Protein AF-A0A7K1GS11-F1 (afdb_monomer_lite)

Sequence (260 aa):
MVYFVGRWCTFIGIYRRTPDAIHKSAKELLEHEKTQYFERMAFIIKIPSITANIGGNTLSLTLGGVRAYNQENLYNKKSFEKFKFFIGFQNLVCCNLCVSTDGFLSEIKVSSYEELYARILEVMQNYKAEKHLELMRNFTNYSLSEHQFAQLIGKSRLYNHLPKSQRLELPEMTFNDGQFNTIARDYYQDESFCKDEYGNINLWNVYNLFTQANKSSYIDTFLERNLNAFEFNQGICNAINGDDNYQWFLEGVPPTVSQN

Foldseek 3Di:
DQDQDDDQQPFPFDFDFDPVCNVPDPVRQDPVRTDTDGQKDKGKDWDQVDWDAAPNWIKTKMKMKMFGCVVPDPPDDDAWGWMKIFIAIQGPVLRFGQGAPLGIDLIDTDDDPVSVVVVNVVSVVRDPHVVSVVLLNVLQVDKDALLQVVLLLVLLACLVVDDPVVNVLAQDQPDYPQLSVQLVVCLPVPPRQHADPRRMGGLNSVLVSQSNSLSVPRPSVSNVSNNSSSVLSSVVVVVVVPDPRHVSSRDPDDPPPPDD

Structure (mmCIF, N/CA/C/O backbone):
data_AF-A0A7K1GS11-F1
#
_entry.id   AF-A0A7K1GS11-F1
#
loop_
_atom_site.group_PDB
_atom_site.id
_atom_site.type_symbol
_atom_site.label_atom_id
_atom_site.label_alt_id
_atom_site.label_comp_id
_atom_site.label_asym_id
_atom_site.label_entity_id
_atom_site.label_seq_id
_atom_site.pdbx_PDB_ins_code
_atom_site.Cartn_x
_atom_site.Cartn_y
_atom_site.Cartn_z
_atom_site.occupancy
_atom_site.B_iso_or_equiv
_atom_site.auth_seq_id
_atom_site.auth_comp_id
_atom_site.auth_asym_id
_atom_site.auth_atom_id
_atom_site.pdbx_PDB_model_num
ATOM 1 N N . MET A 1 1 ? 2.811 -17.537 -22.650 1.00 20.67 1 MET A N 1
ATOM 2 C CA . MET A 1 1 ? 1.837 -16.529 -23.120 1.00 20.67 1 MET A CA 1
ATOM 3 C C . MET A 1 1 ? 1.663 -15.526 -21.988 1.00 20.67 1 MET A C 1
ATOM 5 O O . MET A 1 1 ? 1.021 -15.845 -20.997 1.00 20.67 1 MET A O 1
ATOM 9 N N . VAL A 1 2 ? 2.379 -14.399 -22.050 1.00 22.14 2 VAL A N 1
ATOM 10 C CA . VAL A 1 2 ? 2.319 -13.344 -21.026 1.00 22.14 2 VAL A CA 1
ATOM 11 C C . VAL A 1 2 ? 1.026 -12.578 -21.268 1.00 22.14 2 VAL A C 1
ATOM 13 O O . VAL A 1 2 ? 0.934 -11.780 -22.197 1.00 22.14 2 VAL A O 1
ATOM 16 N N . TYR A 1 3 ? -0.006 -12.898 -20.497 1.00 21.14 3 TYR A N 1
ATOM 17 C CA . TYR A 1 3 ? -1.260 -12.167 -20.549 1.00 21.14 3 TYR A CA 1
ATOM 18 C C . TYR A 1 3 ? -1.073 -10.837 -19.809 1.00 21.14 3 TYR A C 1
ATOM 20 O O . TYR A 1 3 ? -1.027 -10.807 -18.582 1.00 21.14 3 TYR A O 1
ATOM 28 N N . PHE A 1 4 ? -0.969 -9.735 -20.558 1.00 26.27 4 PHE A N 1
ATOM 29 C CA . PHE A 1 4 ? -1.192 -8.385 -20.037 1.00 26.27 4 PHE A CA 1
ATOM 30 C C . PHE A 1 4 ? -2.678 -8.260 -19.669 1.00 26.27 4 PHE A C 1
ATOM 32 O O . PHE A 1 4 ? -3.499 -7.827 -20.476 1.00 26.27 4 PHE A O 1
ATOM 39 N N . VAL A 1 5 ? -3.057 -8.713 -18.472 1.00 27.14 5 VAL A N 1
ATOM 40 C CA . VAL A 1 5 ? -4.431 -8.577 -17.976 1.00 27.14 5 VAL A CA 1
ATOM 41 C C . VAL A 1 5 ? -4.536 -7.311 -17.139 1.00 27.14 5 VAL A C 1
ATOM 43 O O . VAL A 1 5 ? -4.015 -7.245 -16.033 1.00 27.14 5 VAL A O 1
ATOM 46 N N . GLY A 1 6 ? -5.293 -6.343 -17.651 1.00 28.52 6 GLY A N 1
ATOM 47 C CA . GLY A 1 6 ? -6.129 -5.497 -16.803 1.00 28.52 6 GLY A CA 1
ATOM 48 C C . GLY A 1 6 ? -5.483 -4.243 -16.212 1.00 28.52 6 GLY A C 1
ATOM 49 O O . GLY A 1 6 ? -5.064 -4.216 -15.064 1.00 28.52 6 GLY A O 1
ATOM 50 N N . ARG A 1 7 ? -5.593 -3.151 -16.976 1.00 33.81 7 ARG A N 1
ATOM 51 C CA . ARG A 1 7 ? -6.056 -1.842 -16.479 1.00 33.81 7 ARG A CA 1
ATOM 52 C C . ARG A 1 7 ? -5.257 -1.166 -15.345 1.00 33.81 7 ARG A C 1
ATOM 54 O O . ARG A 1 7 ? -5.870 -0.548 -14.494 1.00 33.81 7 ARG A O 1
ATOM 61 N N . TRP A 1 8 ? -3.924 -1.161 -15.410 1.00 32.72 8 TRP A N 1
ATOM 62 C CA . TRP A 1 8 ? -3.076 -0.139 -14.755 1.00 32.72 8 TRP A CA 1
ATOM 63 C C . TRP A 1 8 ? -1.834 0.182 -15.595 1.00 32.72 8 TRP A C 1
ATOM 65 O O . TRP A 1 8 ? -0.706 0.178 -15.116 1.00 32.72 8 TRP A O 1
ATOM 75 N N . CYS A 1 9 ? -2.026 0.459 -16.882 1.00 35.41 9 CYS A N 1
ATOM 76 C CA . CYS A 1 9 ? -1.025 1.198 -17.638 1.00 35.41 9 CYS A CA 1
ATOM 77 C C . CYS A 1 9 ? -1.511 2.636 -17.755 1.00 35.41 9 CYS A C 1
ATOM 79 O O . CYS A 1 9 ? -2.322 2.954 -18.624 1.00 35.41 9 CYS A O 1
ATOM 81 N N . THR A 1 10 ? -1.017 3.522 -16.892 1.00 32.19 10 THR A N 1
ATOM 82 C CA . THR A 1 10 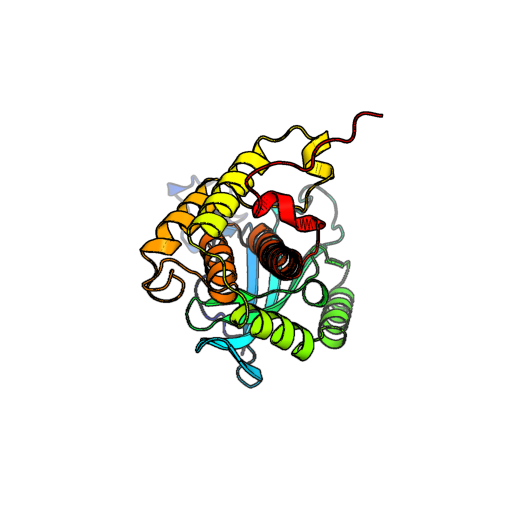? -1.053 4.957 -17.184 1.00 32.19 10 THR A CA 1
ATOM 83 C C . THR A 1 10 ? -0.065 5.194 -18.321 1.00 32.19 10 THR A C 1
ATOM 85 O O . THR A 1 10 ? 1.092 5.550 -18.110 1.00 32.19 10 THR A O 1
ATOM 88 N N . PHE A 1 11 ? -0.495 4.903 -19.546 1.00 37.53 11 PHE A N 1
ATOM 89 C CA . PHE A 1 11 ? 0.262 5.211 -20.744 1.00 37.53 11 PHE A CA 1
ATOM 90 C C . PHE A 1 11 ? 0.139 6.715 -20.994 1.00 37.53 11 PHE A C 1
ATOM 92 O O . PHE A 1 11 ? -0.760 7.165 -21.700 1.00 37.53 11 PHE A O 1
ATOM 99 N N . ILE A 1 12 ? 1.047 7.510 -20.427 1.00 33.69 12 ILE A N 1
ATOM 100 C CA . ILE A 1 12 ? 1.327 8.831 -20.996 1.00 33.69 12 ILE A CA 1
ATOM 101 C C . ILE A 1 12 ? 2.114 8.558 -22.278 1.00 33.69 12 ILE A C 1
ATOM 103 O O . ILE A 1 12 ? 3.339 8.476 -22.273 1.00 33.69 12 ILE A O 1
ATOM 107 N N . GLY A 1 13 ? 1.386 8.289 -23.362 1.00 39.19 13 GLY A N 1
ATOM 108 C CA . GLY A 1 13 ? 1.959 8.162 -24.691 1.00 39.19 13 GLY A CA 1
ATOM 109 C C . GLY A 1 13 ? 2.281 9.551 -25.216 1.00 39.19 13 GLY A C 1
ATOM 110 O O . GLY A 1 13 ? 1.384 10.261 -25.664 1.00 39.19 13 GLY A O 1
ATOM 111 N N . ILE A 1 14 ? 3.550 9.950 -25.169 1.00 44.72 14 ILE A N 1
ATOM 112 C CA . ILE A 1 14 ? 4.000 11.110 -25.941 1.00 44.72 14 ILE A CA 1
ATOM 113 C C . ILE A 1 14 ? 4.233 10.609 -27.365 1.00 44.72 14 ILE A C 1
ATOM 115 O O . ILE A 1 14 ? 5.114 9.778 -27.594 1.00 44.72 14 ILE A O 1
ATOM 119 N N . TYR A 1 15 ? 3.439 11.098 -28.319 1.00 52.50 15 TYR A N 1
ATOM 120 C CA . TYR A 1 15 ? 3.680 10.843 -29.736 1.00 52.50 15 TYR A CA 1
ATOM 121 C C . TYR A 1 15 ? 4.986 11.531 -30.142 1.00 52.50 15 TYR A C 1
ATOM 123 O O . TYR A 1 15 ? 5.072 12.760 -30.202 1.00 52.50 15 TYR A O 1
ATOM 131 N N . ARG A 1 16 ? 6.023 10.736 -30.391 1.00 57.97 16 ARG A N 1
ATOM 132 C CA . ARG A 1 16 ? 7.253 11.177 -31.046 1.00 57.97 16 ARG A CA 1
ATOM 133 C C . ARG A 1 16 ? 7.171 10.891 -32.545 1.00 57.97 16 ARG A C 1
ATOM 135 O O . ARG A 1 16 ? 6.182 10.366 -33.052 1.00 57.97 16 ARG A O 1
ATOM 142 N N . ARG A 1 17 ? 8.208 11.322 -33.258 1.00 68.56 17 ARG A N 1
ATOM 143 C CA . ARG A 1 17 ? 8.369 11.158 -34.704 1.00 68.56 17 ARG A CA 1
ATOM 144 C C . ARG A 1 17 ? 9.393 10.059 -34.967 1.00 68.56 17 ARG A C 1
ATOM 146 O O . ARG A 1 17 ? 10.329 9.909 -34.176 1.00 68.56 17 ARG A O 1
ATOM 153 N N . THR A 1 18 ? 9.245 9.304 -36.047 1.00 70.69 18 THR A N 1
ATOM 154 C CA . THR A 1 18 ? 10.348 8.502 -36.596 1.00 70.69 18 THR A CA 1
ATOM 155 C C . THR A 1 18 ? 11.491 9.422 -37.056 1.00 70.69 18 THR A C 1
ATOM 157 O O . THR A 1 18 ? 11.243 10.599 -37.343 1.00 70.69 18 THR A O 1
ATOM 160 N N . PRO A 1 19 ? 12.746 8.931 -37.127 1.00 70.81 19 PRO A N 1
ATOM 161 C CA . PRO A 1 19 ? 13.877 9.731 -37.610 1.00 70.81 19 PRO A CA 1
ATOM 162 C C . PRO A 1 19 ? 13.609 10.370 -38.980 1.00 70.81 19 PRO A C 1
ATOM 164 O O . PRO A 1 19 ? 13.920 11.540 -39.185 1.00 70.81 19 PRO A O 1
ATOM 167 N N . ASP A 1 20 ? 12.933 9.636 -39.865 1.00 73.31 20 ASP A N 1
ATOM 168 C CA . ASP A 1 20 ? 12.607 10.063 -41.231 1.00 73.31 20 ASP A CA 1
ATOM 169 C C . ASP A 1 20 ? 11.560 11.192 -41.292 1.00 73.31 20 ASP A C 1
ATOM 171 O O . ASP A 1 20 ? 11.465 11.911 -42.285 1.00 73.31 20 ASP A O 1
ATOM 175 N N . ALA A 1 21 ? 10.790 11.393 -40.218 1.00 77.06 21 ALA A N 1
ATOM 176 C CA . ALA A 1 21 ? 9.708 12.372 -40.143 1.00 77.06 21 ALA A CA 1
ATOM 177 C C . ALA A 1 21 ? 10.035 13.577 -39.244 1.00 77.06 21 ALA A C 1
ATOM 179 O O . ALA A 1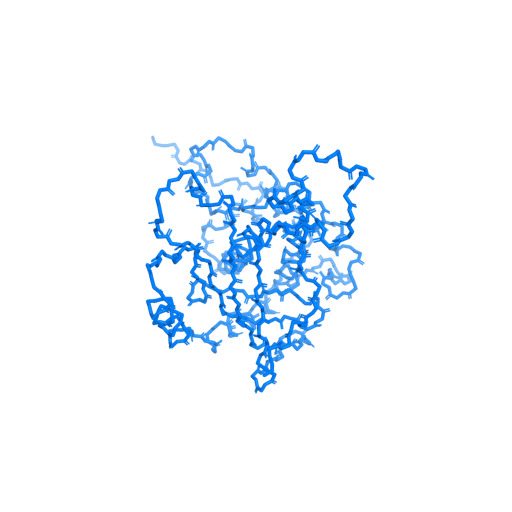 21 ? 9.145 14.369 -38.927 1.00 77.06 21 ALA A O 1
ATOM 180 N N . ILE A 1 22 ? 11.295 13.754 -38.825 1.00 74.19 22 ILE A N 1
ATOM 181 C CA . ILE A 1 22 ? 11.692 14.783 -37.845 1.00 74.19 22 ILE A CA 1
ATOM 182 C C . ILE A 1 22 ? 11.369 16.219 -38.296 1.00 74.19 22 ILE A C 1
ATOM 184 O O . ILE A 1 22 ? 11.121 17.088 -37.461 1.00 74.19 22 ILE A O 1
ATOM 188 N N . HIS A 1 23 ? 11.324 16.446 -39.611 1.00 78.56 23 HIS A N 1
ATOM 189 C CA . HIS A 1 23 ? 11.034 17.739 -40.232 1.00 78.56 23 HIS A CA 1
ATOM 190 C C . HIS A 1 23 ? 9.532 18.019 -40.419 1.00 78.56 23 HIS A C 1
ATOM 192 O O . HIS A 1 23 ? 9.171 19.134 -40.785 1.00 78.56 23 HIS A O 1
ATOM 198 N N . LYS A 1 24 ? 8.651 17.038 -40.174 1.00 78.94 24 LYS A N 1
ATOM 199 C CA . LYS A 1 24 ? 7.197 17.179 -40.352 1.00 78.94 24 LYS A CA 1
ATOM 200 C C . LYS A 1 24 ? 6.535 17.778 -39.114 1.00 78.94 24 LYS A C 1
ATOM 202 O O . LYS A 1 24 ? 6.849 17.410 -37.973 1.00 78.94 24 LYS A O 1
ATOM 207 N N . SER A 1 25 ? 5.567 18.674 -39.306 1.00 77.75 25 SER A N 1
ATOM 208 C CA . SER A 1 25 ? 4.786 19.200 -38.183 1.00 77.75 25 SER A CA 1
ATOM 209 C C . SER A 1 25 ? 3.910 18.095 -37.567 1.00 77.75 25 SER A C 1
ATOM 211 O O . SER A 1 25 ? 3.612 17.087 -38.199 1.00 77.75 25 SER A O 1
ATOM 213 N N . ALA A 1 26 ? 3.490 18.245 -36.302 1.00 71.12 26 ALA A N 1
ATOM 214 C CA . ALA A 1 26 ? 2.739 17.187 -35.601 1.00 71.12 26 ALA A CA 1
ATOM 215 C C . ALA A 1 26 ? 1.402 16.818 -36.279 1.00 71.12 26 ALA A C 1
ATOM 217 O O . ALA A 1 26 ? 0.910 15.709 -36.096 1.00 71.12 26 ALA A O 1
ATOM 218 N N . LYS A 1 27 ? 0.830 17.741 -37.064 1.00 77.94 27 LYS A N 1
ATOM 219 C CA . LYS A 1 27 ? -0.414 17.541 -37.822 1.00 77.94 27 LYS A CA 1
ATOM 220 C C . LYS A 1 27 ? -0.207 16.776 -39.135 1.00 77.94 27 LYS A C 1
ATOM 222 O O . LYS A 1 27 ? -1.177 16.275 -39.686 1.00 77.94 27 LYS A O 1
ATOM 227 N N . GLU A 1 28 ? 1.029 16.691 -39.622 1.00 77.94 28 GLU A N 1
ATOM 228 C CA . GLU A 1 28 ? 1.396 16.093 -40.916 1.00 77.94 28 GLU A CA 1
ATOM 229 C C . GLU A 1 28 ? 2.011 14.693 -40.771 1.00 77.94 28 GLU A C 1
ATOM 231 O O . GLU A 1 28 ? 2.425 14.093 -41.761 1.00 77.94 28 GLU A O 1
ATOM 236 N N . LEU A 1 29 ? 2.096 14.177 -39.541 1.00 78.62 29 LEU A N 1
ATOM 237 C CA . LEU A 1 29 ? 2.617 12.843 -39.263 1.00 78.62 29 LEU A CA 1
ATOM 238 C C . LEU A 1 29 ? 1.597 11.780 -39.663 1.00 78.62 29 LEU A C 1
ATOM 240 O O . LEU A 1 29 ? 0.486 11.733 -39.124 1.00 78.62 29 LEU A O 1
ATOM 244 N N . LEU A 1 30 ? 2.011 10.888 -40.558 1.00 81.19 30 LEU A N 1
ATOM 245 C CA . LEU A 1 30 ? 1.270 9.670 -40.859 1.00 81.19 30 LEU A CA 1
ATOM 246 C C . LEU A 1 30 ? 1.326 8.719 -39.656 1.00 81.19 30 LEU A C 1
ATOM 248 O O . LEU A 1 30 ? 2.222 8.799 -38.819 1.00 81.19 30 LEU A O 1
ATOM 252 N N . GLU A 1 31 ? 0.374 7.792 -39.561 1.00 74.94 31 GLU A N 1
ATOM 253 C CA . GLU A 1 31 ? 0.269 6.905 -38.392 1.00 74.94 31 GLU A CA 1
ATOM 254 C C . GLU A 1 31 ? 1.537 6.064 -38.165 1.00 74.94 31 GLU A C 1
ATOM 256 O O . GLU A 1 31 ? 1.975 5.904 -37.033 1.00 74.94 31 GLU A O 1
ATOM 261 N N . HIS A 1 32 ? 2.192 5.611 -39.239 1.00 78.56 32 HIS A N 1
ATOM 262 C CA . HIS A 1 32 ? 3.459 4.871 -39.163 1.00 78.56 32 HIS A CA 1
ATOM 263 C C . HIS A 1 32 ? 4.672 5.748 -38.795 1.00 78.56 32 HIS A C 1
ATOM 265 O O . HIS A 1 32 ? 5.737 5.227 -38.478 1.00 78.56 32 HIS A O 1
ATOM 271 N N . GLU A 1 33 ? 4.526 7.074 -38.852 1.00 74.75 33 GLU A N 1
ATOM 272 C CA . GLU A 1 33 ? 5.561 8.047 -38.481 1.00 74.75 33 GLU A CA 1
ATOM 273 C C . GLU A 1 33 ? 5.448 8.467 -37.013 1.00 74.75 33 GLU A C 1
ATOM 275 O O . GLU A 1 33 ? 6.337 9.140 -36.483 1.00 74.75 33 GLU A O 1
ATOM 280 N N . LYS A 1 34 ? 4.364 8.060 -36.343 1.00 72.94 34 LYS A N 1
ATOM 281 C CA . LYS A 1 34 ? 4.170 8.249 -34.912 1.00 72.94 34 LYS A CA 1
ATOM 282 C C . LYS A 1 34 ? 4.897 7.141 -34.163 1.00 72.94 34 LYS A C 1
ATOM 284 O O . LYS A 1 34 ? 4.582 5.963 -34.292 1.00 72.94 34 LYS A O 1
ATOM 289 N N . THR A 1 35 ? 5.852 7.523 -33.329 1.00 63.50 35 THR A N 1
ATOM 290 C CA . THR A 1 35 ? 6.460 6.620 -32.351 1.00 63.50 35 THR A CA 1
ATOM 291 C C . THR A 1 35 ? 5.795 6.833 -31.000 1.00 63.50 35 THR A C 1
ATOM 293 O O . THR A 1 35 ? 5.586 7.966 -30.565 1.00 63.50 35 THR A O 1
ATOM 296 N N . GLN A 1 36 ? 5.431 5.745 -30.325 1.00 64.56 36 GLN A N 1
ATOM 297 C CA . GLN A 1 36 ? 4.870 5.821 -28.982 1.00 64.56 36 GLN A CA 1
ATOM 298 C C . GLN A 1 36 ? 6.005 5.750 -27.965 1.00 64.56 36 GLN A C 1
ATOM 300 O O . GLN A 1 36 ? 6.737 4.765 -27.900 1.00 64.56 36 GLN A O 1
ATOM 305 N N . TYR A 1 37 ? 6.165 6.814 -27.183 1.00 65.38 37 TYR A N 1
ATOM 306 C CA . TYR A 1 37 ? 7.100 6.834 -26.069 1.00 65.38 37 TYR A CA 1
ATOM 307 C C . TYR A 1 37 ? 6.349 6.561 -24.767 1.00 65.38 37 TYR A C 1
ATOM 309 O O . TYR A 1 37 ? 5.409 7.284 -24.433 1.00 65.38 37 TYR A O 1
ATOM 317 N N . PHE A 1 38 ? 6.770 5.527 -24.041 1.00 68.06 38 PHE A N 1
ATOM 318 C CA . PHE A 1 38 ? 6.207 5.170 -22.743 1.00 68.06 38 PHE A CA 1
ATOM 319 C C . PHE A 1 38 ? 7.136 5.625 -21.630 1.00 68.06 38 PHE A C 1
ATOM 321 O O . PHE A 1 38 ? 8.158 4.996 -21.396 1.00 68.06 38 PHE A O 1
ATOM 328 N N . GLU A 1 39 ? 6.774 6.684 -20.908 1.00 75.19 39 GLU A N 1
ATOM 329 C CA . GLU A 1 39 ? 7.571 7.161 -19.768 1.00 75.19 39 GLU A CA 1
ATOM 330 C C . GLU A 1 39 ? 7.699 6.132 -18.642 1.00 75.19 39 GLU A C 1
ATOM 332 O O . GLU A 1 39 ? 8.702 6.107 -17.930 1.00 75.19 39 GLU A O 1
ATOM 337 N N . ARG A 1 40 ? 6.664 5.310 -18.457 1.00 81.44 40 ARG A N 1
ATOM 338 C CA . ARG A 1 40 ? 6.562 4.306 -17.400 1.00 81.44 40 ARG A CA 1
ATOM 339 C C . ARG A 1 40 ? 5.974 3.037 -17.988 1.00 81.44 40 ARG A C 1
ATOM 341 O O . ARG A 1 40 ? 4.963 3.086 -18.685 1.00 81.44 40 ARG A O 1
ATOM 348 N N . MET A 1 41 ? 6.598 1.909 -17.688 1.00 85.00 41 MET A N 1
ATOM 349 C CA . MET A 1 41 ? 6.147 0.585 -18.088 1.00 85.00 41 MET A CA 1
ATOM 350 C C . MET A 1 41 ? 6.061 -0.301 -16.858 1.00 85.00 41 MET A C 1
ATOM 352 O O . MET A 1 41 ? 6.934 -0.261 -15.994 1.00 85.00 41 MET A O 1
ATOM 356 N N . ALA A 1 42 ? 5.015 -1.115 -16.797 1.00 87.69 42 ALA A N 1
ATOM 357 C CA . ALA A 1 42 ? 4.857 -2.117 -15.764 1.00 87.69 42 ALA A CA 1
ATOM 358 C C . ALA A 1 42 ? 4.396 -3.433 -16.381 1.00 87.69 42 ALA A C 1
ATOM 360 O O . ALA A 1 42 ? 3.648 -3.438 -17.361 1.00 87.69 42 ALA A O 1
ATOM 361 N N . PHE A 1 43 ? 4.831 -4.540 -15.793 1.00 89.12 43 PHE A N 1
ATOM 362 C CA . PHE A 1 43 ? 4.276 -5.860 -16.057 1.00 89.12 43 PHE A CA 1
ATOM 363 C C . PHE A 1 43 ? 3.763 -6.448 -14.748 1.00 89.12 43 PHE A C 1
ATOM 365 O O . PHE A 1 43 ? 4.347 -6.223 -13.690 1.00 89.12 43 PHE A O 1
ATOM 372 N N . ILE A 1 44 ? 2.663 -7.190 -14.826 1.00 90.62 44 ILE A N 1
ATOM 373 C CA . ILE A 1 44 ? 2.025 -7.838 -13.682 1.00 90.62 44 ILE A CA 1
ATOM 374 C C . ILE A 1 44 ? 1.624 -9.243 -14.123 1.00 90.62 44 ILE A C 1
ATOM 376 O O . ILE A 1 44 ? 0.979 -9.419 -15.156 1.00 90.62 44 ILE A O 1
ATOM 380 N N . ILE A 1 45 ? 2.030 -10.241 -13.350 1.00 92.56 45 ILE A N 1
ATOM 381 C CA . ILE A 1 45 ? 1.792 -11.660 -13.585 1.00 92.56 45 ILE A CA 1
ATOM 382 C C . ILE A 1 45 ? 1.095 -12.215 -12.350 1.00 92.56 45 ILE A C 1
ATOM 384 O O . ILE A 1 45 ? 1.675 -12.302 -11.268 1.00 92.56 45 ILE A O 1
ATOM 388 N N . LYS A 1 46 ? -0.162 -12.607 -12.533 1.00 93.81 46 LYS A N 1
ATOM 389 C CA . LYS A 1 46 ? -0.954 -13.290 -11.515 1.00 93.81 46 LYS A CA 1
ATOM 390 C C . LYS A 1 46 ? -0.729 -14.797 -11.601 1.00 93.81 46 LYS A C 1
ATOM 392 O O . LYS A 1 46 ? -0.769 -15.364 -12.692 1.00 93.81 46 LYS A O 1
ATOM 397 N N . ILE A 1 47 ? -0.546 -15.437 -10.454 1.00 93.38 47 ILE A N 1
ATOM 398 C CA . ILE A 1 47 ? -0.369 -16.880 -10.294 1.00 93.38 47 ILE A CA 1
ATOM 399 C C . ILE A 1 47 ? -1.681 -17.444 -9.723 1.00 93.38 47 ILE A C 1
ATOM 401 O O . ILE A 1 47 ? -1.891 -17.435 -8.509 1.00 93.38 47 ILE A O 1
ATOM 405 N N . PRO A 1 48 ? -2.600 -17.925 -10.582 1.00 84.75 48 PRO A N 1
ATOM 406 C CA . PRO A 1 48 ? -3.950 -18.304 -10.162 1.00 84.75 48 PRO A CA 1
ATOM 407 C C . PRO A 1 48 ? -3.991 -19.570 -9.299 1.00 84.75 48 PRO A C 1
ATOM 409 O O . PRO A 1 48 ? -4.999 -19.825 -8.656 1.00 84.75 48 PRO A O 1
ATOM 412 N N . SER A 1 49 ? -2.921 -20.367 -9.283 1.00 92.50 49 SER A N 1
ATOM 413 C CA . SER A 1 49 ? -2.829 -21.586 -8.475 1.00 92.50 49 SER A CA 1
ATOM 414 C C . SER A 1 49 ? -2.559 -21.321 -6.994 1.00 92.50 49 SER A C 1
ATOM 416 O O . SER A 1 49 ? -2.700 -22.233 -6.187 1.00 92.50 49 SER A O 1
ATOM 418 N N . ILE A 1 50 ? -2.141 -20.104 -6.631 1.00 93.69 50 ILE A N 1
ATOM 419 C CA . ILE A 1 50 ? -1.838 -19.727 -5.250 1.00 93.69 50 ILE A CA 1
ATOM 420 C C . ILE A 1 50 ? -2.816 -18.630 -4.849 1.00 93.69 50 ILE A C 1
ATOM 422 O O . ILE A 1 50 ? -2.688 -17.471 -5.256 1.00 93.69 50 ILE A O 1
ATOM 426 N N . THR A 1 51 ? -3.812 -19.019 -4.060 1.00 96.19 51 THR A N 1
ATOM 427 C CA . THR A 1 51 ? -4.892 -18.142 -3.609 1.00 96.19 51 THR A CA 1
ATOM 428 C C . THR A 1 51 ? -5.136 -18.282 -2.118 1.00 96.19 51 THR A C 1
ATOM 430 O O . THR A 1 51 ? -4.942 -19.355 -1.553 1.00 96.19 51 THR A O 1
ATOM 433 N N . ALA A 1 52 ? -5.632 -17.219 -1.497 1.00 96.19 52 ALA A N 1
ATOM 434 C CA . ALA A 1 52 ? -6.067 -17.213 -0.106 1.00 96.19 52 ALA A CA 1
ATOM 435 C C . ALA A 1 52 ? -7.388 -16.450 0.024 1.00 96.19 52 ALA A C 1
ATOM 437 O O . ALA A 1 52 ? -7.682 -15.595 -0.806 1.00 96.19 52 ALA A O 1
ATOM 438 N N . ASN A 1 53 ? -8.178 -16.736 1.058 1.00 96.19 53 ASN A N 1
ATOM 439 C CA . ASN A 1 53 ? -9.352 -15.934 1.398 1.00 96.19 53 ASN A CA 1
ATOM 440 C C . ASN A 1 53 ? -9.099 -15.188 2.715 1.00 96.19 53 ASN A C 1
ATOM 442 O O . ASN A 1 53 ? -8.663 -15.806 3.688 1.00 96.19 53 ASN A O 1
ATOM 446 N N . ILE A 1 54 ? -9.330 -13.873 2.725 1.00 95.25 54 ILE A N 1
ATOM 447 C CA . ILE A 1 54 ? -9.181 -13.008 3.902 1.00 95.25 54 ILE A CA 1
ATOM 448 C C . ILE A 1 54 ? -10.374 -12.059 3.962 1.00 95.25 54 ILE A C 1
ATOM 450 O O . ILE A 1 54 ? -10.611 -11.308 3.017 1.00 95.25 54 ILE A O 1
ATOM 454 N N . GLY A 1 55 ? -11.135 -12.097 5.059 1.00 89.25 55 GLY A N 1
ATOM 455 C CA . GLY A 1 55 ? -12.302 -11.227 5.239 1.00 89.25 55 GLY A CA 1
ATOM 456 C C . GLY A 1 55 ? -13.336 -11.358 4.114 1.00 89.25 55 GLY A C 1
ATOM 457 O O . GLY A 1 55 ? -13.898 -10.356 3.693 1.00 89.25 55 GLY A O 1
ATOM 458 N N . GLY A 1 56 ? -13.517 -12.563 3.556 1.00 91.12 56 GLY A N 1
ATOM 459 C CA . GLY A 1 56 ? -14.398 -12.815 2.408 1.00 91.12 56 GLY A CA 1
ATOM 460 C C . GLY A 1 56 ? -13.763 -12.537 1.040 1.00 91.12 56 GLY A C 1
ATOM 461 O O . GLY A 1 56 ? -14.274 -13.004 0.021 1.00 91.12 56 GLY A O 1
ATOM 462 N N . ASN A 1 57 ? -12.606 -11.875 0.993 1.00 93.88 57 ASN A N 1
ATOM 463 C CA . ASN A 1 57 ? -11.947 -11.494 -0.250 1.00 93.88 57 ASN A CA 1
ATOM 464 C C . ASN A 1 57 ? -10.990 -12.575 -0.729 1.00 93.88 57 ASN A C 1
ATOM 466 O O . ASN A 1 57 ? -10.109 -13.018 0.009 1.00 93.88 57 ASN A O 1
ATOM 470 N N . THR A 1 58 ? -11.109 -12.949 -2.001 1.00 95.50 58 THR A N 1
ATOM 471 C CA . THR A 1 58 ? -10.144 -13.853 -2.630 1.00 95.50 58 THR A CA 1
ATOM 472 C C . THR A 1 58 ? -8.912 -13.067 -3.058 1.00 95.50 58 THR A C 1
ATOM 474 O O . THR A 1 58 ? -9.009 -12.095 -3.806 1.00 95.50 58 THR A O 1
ATOM 477 N N . LEU A 1 59 ? -7.751 -13.510 -2.596 1.00 96.00 59 LEU A N 1
ATOM 478 C CA . LEU A 1 59 ? -6.440 -12.994 -2.946 1.00 96.00 59 LEU A CA 1
ATOM 479 C C . LEU A 1 59 ? -5.723 -13.983 -3.865 1.00 96.00 59 LEU A C 1
ATOM 481 O O . LEU A 1 59 ? -5.867 -15.192 -3.695 1.00 96.00 59 LEU A O 1
ATOM 485 N N . SER A 1 60 ? -4.912 -13.489 -4.799 1.00 96.50 60 SER A N 1
ATOM 486 C CA . SER A 1 60 ? -4.071 -14.329 -5.664 1.00 96.50 60 SER A CA 1
ATOM 487 C C . SER A 1 60 ? -2.639 -13.817 -5.696 1.00 96.50 60 SER A C 1
ATOM 489 O O . SER A 1 60 ? -2.413 -12.614 -5.862 1.00 96.50 60 SER A O 1
ATOM 491 N N . LEU A 1 61 ? -1.672 -14.726 -5.541 1.00 96.50 61 LEU A N 1
ATOM 492 C CA . LEU A 1 61 ? -0.257 -14.377 -5.591 1.00 96.50 61 LEU A CA 1
ATOM 493 C C . LEU A 1 61 ? 0.048 -13.699 -6.929 1.00 96.50 61 LEU A C 1
ATOM 495 O O . LEU A 1 61 ? -0.324 -14.187 -7.994 1.00 96.50 61 LEU A O 1
ATOM 499 N N . THR A 1 62 ? 0.693 -12.548 -6.873 1.00 95.56 62 THR A N 1
ATOM 500 C CA . THR A 1 62 ? 0.945 -11.692 -8.023 1.00 95.56 62 THR A CA 1
ATOM 501 C C . THR A 1 62 ? 2.338 -11.108 -7.905 1.00 95.56 62 THR A C 1
ATOM 503 O O . THR A 1 62 ? 2.721 -10.604 -6.852 1.00 95.56 62 THR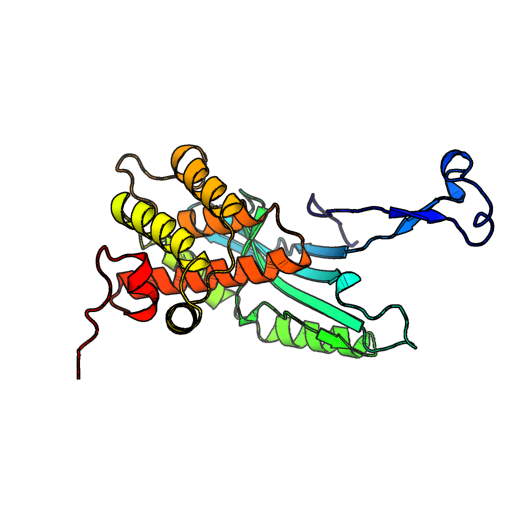 A O 1
ATOM 506 N N . LEU A 1 63 ? 3.091 -11.165 -8.995 1.00 95.12 63 LEU A N 1
ATOM 507 C CA . LEU A 1 63 ? 4.404 -10.544 -9.106 1.00 95.12 63 LEU A CA 1
ATOM 508 C C . LEU A 1 63 ? 4.426 -9.569 -10.269 1.00 95.12 63 LEU A C 1
ATOM 510 O O . LEU A 1 63 ? 3.634 -9.678 -11.203 1.00 95.12 63 LEU A O 1
ATOM 514 N N . GLY A 1 64 ? 5.338 -8.618 -10.237 1.00 93.31 64 GLY A N 1
ATOM 515 C CA . GLY A 1 64 ? 5.446 -7.637 -11.294 1.00 93.31 64 GLY A CA 1
ATOM 516 C C . GLY A 1 64 ? 6.678 -6.776 -11.157 1.00 93.31 64 GLY A C 1
ATOM 517 O O . GLY A 1 64 ? 7.431 -6.860 -10.190 1.00 93.31 64 GLY A O 1
ATOM 518 N N . GLY A 1 65 ? 6.880 -5.925 -12.147 1.00 92.25 65 GLY A N 1
ATOM 519 C CA . GLY A 1 65 ? 7.982 -4.985 -12.140 1.00 92.25 65 GLY A CA 1
ATOM 520 C C . GLY A 1 65 ? 7.623 -3.708 -12.861 1.00 92.25 65 GLY A C 1
ATOM 521 O O . GLY A 1 65 ? 6.733 -3.685 -13.713 1.00 92.25 65 GLY A O 1
ATOM 522 N N . VAL A 1 66 ? 8.318 -2.640 -12.490 1.00 90.94 66 VAL A N 1
ATOM 523 C CA . VAL A 1 66 ? 8.123 -1.296 -13.024 1.00 90.94 66 VAL A CA 1
ATOM 524 C C . VAL A 1 66 ? 9.458 -0.769 -13.517 1.00 90.94 66 VAL A C 1
ATOM 526 O O . VAL A 1 66 ? 10.474 -0.880 -12.834 1.00 90.94 66 VAL A O 1
ATOM 529 N N . ARG A 1 67 ? 9.441 -0.155 -14.695 1.00 87.56 67 ARG A N 1
ATOM 530 C CA . ARG A 1 67 ? 10.540 0.643 -15.227 1.00 87.56 67 ARG A CA 1
ATOM 531 C C . ARG A 1 67 ? 10.018 2.032 -15.553 1.00 87.56 67 ARG A C 1
ATOM 533 O O . ARG A 1 67 ? 8.969 2.166 -16.182 1.00 87.56 67 ARG A O 1
ATOM 540 N N . ALA A 1 68 ? 10.742 3.060 -15.135 1.00 83.56 68 ALA A N 1
ATOM 541 C CA . ALA A 1 68 ? 10.307 4.441 -15.271 1.00 83.56 68 ALA A CA 1
ATOM 542 C C . ALA A 1 68 ? 11.470 5.320 -15.756 1.00 83.56 68 ALA A C 1
ATOM 544 O O . ALA A 1 68 ? 12.503 5.416 -15.099 1.00 83.56 68 ALA A O 1
ATOM 545 N N . TYR A 1 69 ? 11.321 5.960 -16.919 1.00 76.88 69 TYR A N 1
ATOM 546 C CA . TYR A 1 69 ? 12.391 6.749 -17.544 1.00 76.88 69 TYR A CA 1
ATOM 547 C C . TYR A 1 69 ? 12.723 8.038 -16.793 1.00 76.88 69 TYR A C 1
ATOM 549 O O . TYR A 1 69 ? 13.839 8.531 -16.908 1.00 76.88 69 TYR A O 1
ATOM 557 N N . ASN A 1 70 ? 11.799 8.576 -15.993 1.00 77.25 70 ASN A N 1
ATOM 558 C CA . ASN A 1 70 ? 12.075 9.706 -15.096 1.00 77.25 70 ASN A CA 1
ATOM 559 C C . ASN A 1 70 ? 13.153 9.387 -14.042 1.00 77.25 70 ASN A C 1
ATOM 561 O O . ASN A 1 70 ? 13.677 10.309 -13.424 1.00 77.25 70 ASN A O 1
ATOM 565 N N . GLN A 1 71 ? 13.473 8.108 -13.823 1.00 73.69 71 GLN A N 1
ATOM 566 C CA . GLN A 1 71 ? 14.522 7.661 -12.904 1.00 73.69 71 GLN A CA 1
ATOM 567 C C . GLN A 1 71 ? 15.869 7.402 -13.603 1.00 73.69 71 GLN A C 1
ATOM 569 O O . GLN A 1 71 ? 16.859 7.101 -12.930 1.00 73.69 71 GLN A O 1
ATOM 574 N N . GLU A 1 72 ? 15.911 7.530 -14.931 1.00 72.19 72 GLU A N 1
ATOM 575 C CA . GLU A 1 72 ? 17.064 7.238 -15.782 1.00 72.19 72 GLU A CA 1
ATOM 576 C C . GLU A 1 72 ? 17.720 8.529 -16.287 1.00 72.19 72 GLU A C 1
ATOM 578 O O . GLU A 1 72 ? 17.048 9.506 -16.621 1.00 72.19 72 GLU A O 1
ATOM 583 N N . ASN A 1 73 ? 19.051 8.536 -16.404 1.00 67.38 73 ASN A N 1
ATOM 584 C CA . ASN A 1 73 ? 19.766 9.649 -17.027 1.00 67.38 73 ASN A CA 1
ATOM 585 C C . ASN A 1 73 ? 19.945 9.386 -18.531 1.00 67.38 73 ASN A C 1
ATOM 587 O O . ASN A 1 73 ? 20.940 8.808 -18.963 1.00 67.38 73 ASN A O 1
ATOM 591 N N . LEU A 1 74 ? 18.965 9.822 -19.326 1.00 65.31 74 LEU A N 1
ATOM 592 C CA . LEU A 1 74 ? 18.890 9.567 -20.772 1.00 65.31 74 LEU A CA 1
ATOM 593 C C . LEU A 1 74 ? 19.967 10.281 -21.610 1.00 65.31 74 LEU A C 1
ATOM 595 O O . LEU A 1 74 ? 20.109 9.983 -22.794 1.00 65.31 74 LEU A O 1
ATOM 599 N N . TYR A 1 75 ? 20.703 11.232 -21.030 1.00 58.88 75 TYR A N 1
ATOM 600 C CA . TYR A 1 75 ? 21.674 12.061 -21.753 1.00 58.88 75 TYR A CA 1
ATOM 601 C C . TYR A 1 75 ? 23.103 11.496 -21.743 1.00 58.88 75 TYR A C 1
ATOM 603 O O . TYR A 1 75 ? 23.974 12.034 -22.424 1.00 58.88 75 TYR A O 1
ATOM 611 N N . ASN A 1 76 ? 23.356 10.416 -20.998 1.00 59.38 76 ASN A N 1
ATOM 612 C CA . ASN A 1 76 ? 24.686 9.826 -20.844 1.00 59.38 76 ASN A CA 1
ATOM 613 C C . ASN A 1 76 ? 24.854 8.503 -21.612 1.00 59.38 76 ASN A C 1
ATOM 615 O O . ASN A 1 76 ? 23.891 7.876 -22.048 1.00 59.38 76 ASN A O 1
ATOM 619 N N . LYS A 1 77 ? 26.115 8.067 -21.770 1.00 66.62 77 LYS A N 1
ATOM 620 C CA . LYS A 1 77 ? 26.468 6.722 -22.268 1.00 66.62 77 LYS A CA 1
ATOM 621 C C . LYS A 1 77 ? 25.697 5.649 -21.486 1.00 66.62 77 LYS A C 1
ATOM 623 O O . LYS A 1 77 ? 25.454 5.845 -20.298 1.00 66.62 77 LYS A O 1
ATOM 628 N N . LYS A 1 78 ? 25.380 4.519 -22.140 1.00 67.75 78 LYS A N 1
ATOM 629 C CA . LYS A 1 78 ? 24.657 3.368 -21.562 1.00 67.75 78 LYS A CA 1
ATOM 630 C C . LYS A 1 78 ? 25.126 3.093 -20.124 1.00 67.75 78 LYS A C 1
ATOM 632 O O . LYS A 1 78 ? 26.244 2.624 -19.920 1.00 67.75 78 LYS A O 1
ATOM 637 N N . SER A 1 79 ? 24.282 3.442 -19.157 1.00 75.12 79 SER A N 1
ATOM 638 C CA . SER A 1 79 ? 24.511 3.253 -17.725 1.00 75.12 79 SER A CA 1
ATOM 639 C C . SER A 1 79 ? 23.763 2.021 -17.220 1.00 75.12 79 SER A C 1
ATOM 641 O O . SER A 1 79 ? 23.084 1.342 -17.989 1.00 75.12 79 SER A O 1
ATOM 643 N N . PHE A 1 80 ? 23.884 1.739 -15.922 1.00 84.88 80 PHE A N 1
ATOM 644 C CA . PHE A 1 80 ? 23.012 0.782 -15.245 1.00 84.88 80 PHE A CA 1
ATOM 645 C C . PHE A 1 80 ? 21.546 1.149 -15.466 1.00 84.88 80 PHE A C 1
ATOM 647 O O . PHE A 1 80 ? 21.191 2.325 -15.370 1.00 84.88 80 PHE A O 1
ATOM 654 N N . GLU A 1 81 ? 20.729 0.140 -15.739 1.00 86.50 81 GLU A N 1
ATOM 655 C CA . GLU A 1 81 ? 19.280 0.269 -15.828 1.00 86.50 81 GLU A CA 1
ATOM 656 C C . GLU A 1 81 ? 18.661 0.080 -14.442 1.00 86.50 81 GLU A C 1
ATOM 658 O O . GLU A 1 81 ? 19.159 -0.710 -13.632 1.00 86.50 81 GLU A O 1
ATOM 663 N N . LYS A 1 82 ? 17.570 0.799 -14.174 1.00 90.56 82 LYS A N 1
ATOM 664 C CA . LYS A 1 82 ? 16.840 0.753 -12.908 1.00 90.56 82 LYS A CA 1
ATOM 665 C C . LYS A 1 82 ? 15.470 0.118 -13.075 1.00 90.56 82 LYS A C 1
ATOM 667 O O . LYS A 1 82 ? 14.665 0.531 -13.911 1.00 90.56 82 LYS A O 1
ATOM 672 N N . PHE A 1 83 ? 15.179 -0.841 -12.209 1.00 91.62 83 PHE A N 1
ATOM 673 C CA . PHE A 1 83 ? 13.882 -1.501 -12.134 1.00 91.62 83 PHE A CA 1
ATOM 674 C C . PHE A 1 83 ? 13.351 -1.481 -10.706 1.00 91.62 83 PHE A C 1
ATOM 676 O O . PHE A 1 83 ? 14.118 -1.459 -9.749 1.00 91.62 83 PHE A O 1
ATOM 683 N N . LYS A 1 84 ? 12.030 -1.546 -10.568 1.00 93.62 84 LYS A N 1
ATOM 684 C CA . LYS A 1 84 ? 11.369 -1.964 -9.331 1.00 93.62 84 LYS A CA 1
ATOM 685 C C . LYS A 1 84 ? 10.775 -3.343 -9.549 1.00 93.62 84 LYS A C 1
ATOM 687 O O . LYS A 1 84 ? 10.294 -3.629 -10.647 1.00 93.62 84 LYS A O 1
ATOM 692 N N . PHE A 1 85 ? 10.768 -4.169 -8.517 1.00 95.06 85 PHE A N 1
ATOM 693 C CA . PHE A 1 85 ? 10.148 -5.490 -8.553 1.00 95.06 85 PHE A CA 1
ATOM 694 C C . PHE A 1 85 ? 9.296 -5.690 -7.311 1.00 95.06 85 PHE A C 1
ATOM 696 O O . PHE A 1 85 ? 9.671 -5.244 -6.228 1.00 95.06 85 PHE A O 1
ATOM 703 N N . PHE A 1 86 ? 8.167 -6.370 -7.464 1.00 95.44 86 PHE A N 1
ATOM 704 C CA . PHE A 1 86 ? 7.350 -6.783 -6.339 1.00 95.44 86 PHE A CA 1
ATOM 705 C C . PHE A 1 86 ? 6.802 -8.199 -6.526 1.00 95.44 86 PHE A C 1
ATOM 707 O O . PHE A 1 86 ? 6.550 -8.653 -7.643 1.00 95.44 86 PHE A O 1
ATOM 714 N N . ILE A 1 87 ? 6.553 -8.858 -5.405 1.00 96.69 87 ILE A N 1
ATOM 715 C CA . ILE A 1 87 ? 5.773 -10.075 -5.249 1.00 96.69 87 ILE A CA 1
ATOM 716 C C . ILE A 1 87 ? 4.885 -9.902 -4.013 1.00 96.69 87 ILE A C 1
ATOM 718 O O . ILE A 1 87 ? 5.306 -9.389 -2.979 1.00 96.69 87 ILE A O 1
ATOM 722 N N . GLY A 1 88 ? 3.620 -10.270 -4.140 1.00 96.44 88 GLY A N 1
ATOM 723 C CA . GLY A 1 88 ? 2.620 -10.059 -3.106 1.00 96.44 88 GLY A CA 1
ATOM 724 C C . GLY A 1 88 ? 1.289 -10.668 -3.507 1.00 96.44 88 GLY A C 1
ATOM 725 O O . GLY A 1 88 ? 1.238 -11.577 -4.331 1.00 96.44 88 GLY A O 1
ATOM 726 N N . PHE A 1 89 ? 0.193 -10.155 -2.966 1.00 96.31 89 PHE A N 1
ATOM 727 C CA . PHE A 1 89 ? -1.143 -10.676 -3.243 1.00 96.31 89 PHE A CA 1
ATOM 728 C C . PHE A 1 89 ? -2.029 -9.609 -3.872 1.00 96.31 89 PHE A C 1
ATOM 730 O O . PHE A 1 89 ? -2.090 -8.483 -3.400 1.00 96.31 89 PHE A O 1
ATOM 737 N N . GLN A 1 90 ? -2.745 -9.958 -4.936 1.00 94.75 90 GLN A N 1
ATOM 738 C CA . GLN A 1 90 ? -3.782 -9.101 -5.496 1.00 94.75 90 GLN A CA 1
ATOM 739 C C . GLN A 1 90 ? -5.129 -9.452 -4.868 1.00 94.75 90 GLN A C 1
ATOM 741 O O . GLN A 1 90 ? -5.569 -10.597 -4.988 1.00 94.75 90 GLN A O 1
ATOM 746 N N . ASN A 1 91 ? -5.808 -8.474 -4.267 1.00 92.31 91 ASN A N 1
ATOM 747 C CA . ASN A 1 91 ? -7.199 -8.627 -3.846 1.00 92.31 91 ASN A CA 1
ATOM 748 C C . ASN A 1 91 ? -8.113 -8.584 -5.070 1.00 92.31 91 ASN A C 1
ATOM 750 O O . ASN A 1 91 ? -8.147 -7.578 -5.768 1.00 92.31 91 ASN A O 1
ATOM 754 N N . LEU A 1 92 ? -8.848 -9.661 -5.350 1.00 88.06 92 LEU A N 1
ATOM 755 C CA . LEU A 1 92 ? -9.656 -9.776 -6.564 1.00 88.06 92 LEU A CA 1
ATOM 756 C C . LEU A 1 92 ? -10.929 -8.918 -6.546 1.00 88.06 92 LEU A C 1
ATOM 758 O O . LEU A 1 92 ? -11.466 -8.652 -7.617 1.00 88.06 92 LEU A O 1
ATOM 762 N N . VAL A 1 93 ? -11.383 -8.451 -5.377 1.00 85.00 93 VAL A N 1
ATOM 763 C CA . VAL A 1 93 ? -12.562 -7.572 -5.265 1.00 85.00 93 VAL A CA 1
ATOM 764 C C . VAL A 1 93 ? -12.241 -6.179 -5.808 1.00 85.00 93 VAL A C 1
ATOM 766 O O . VAL A 1 93 ? -12.901 -5.679 -6.713 1.00 85.00 93 VAL A O 1
ATOM 769 N N . CYS A 1 94 ? -11.167 -5.568 -5.310 1.00 76.62 94 CYS A N 1
ATOM 770 C CA . CYS A 1 94 ? -10.759 -4.211 -5.679 1.00 76.62 94 CYS A CA 1
ATOM 771 C C . CYS A 1 94 ? -9.583 -4.164 -6.664 1.00 76.62 94 CYS A C 1
ATOM 773 O O . CYS A 1 94 ? -9.223 -3.086 -7.129 1.00 76.62 94 CYS A O 1
ATOM 775 N N . CYS A 1 95 ? -8.976 -5.299 -7.005 1.00 82.25 95 CYS A N 1
ATOM 776 C CA . CYS A 1 95 ? -7.742 -5.397 -7.791 1.00 82.25 95 CYS A CA 1
ATOM 777 C C . CYS A 1 95 ? -6.538 -4.652 -7.174 1.00 82.25 95 CYS A C 1
ATOM 779 O O . CYS A 1 95 ? -5.589 -4.336 -7.896 1.00 82.25 95 CYS A O 1
ATOM 781 N N . ASN A 1 96 ? -6.558 -4.377 -5.862 1.00 85.25 96 ASN A N 1
ATOM 782 C CA . ASN A 1 96 ? -5.451 -3.740 -5.142 1.00 85.25 96 ASN A CA 1
ATOM 783 C C . ASN A 1 96 ? -4.279 -4.719 -4.989 1.00 85.25 96 ASN A C 1
ATOM 785 O O . ASN A 1 96 ? -4.490 -5.923 -4.835 1.00 85.25 96 ASN A O 1
ATOM 789 N N . LEU A 1 97 ? -3.050 -4.198 -5.005 1.00 90.62 97 LEU A N 1
ATOM 790 C CA . LEU A 1 97 ? -1.835 -4.983 -4.781 1.00 90.62 97 LEU A CA 1
ATOM 791 C C . LEU A 1 97 ? -1.369 -4.837 -3.334 1.00 90.62 97 LEU A C 1
ATOM 793 O O . LEU A 1 97 ? -0.963 -3.753 -2.919 1.00 90.62 97 LEU A O 1
ATOM 797 N N . CYS A 1 98 ? -1.396 -5.942 -2.601 1.00 92.25 98 CYS A N 1
ATOM 798 C CA . CYS A 1 98 ? -0.897 -6.064 -1.244 1.00 92.25 98 CYS A CA 1
ATOM 799 C C . CYS A 1 98 ? 0.568 -6.502 -1.286 1.00 92.25 98 CYS A C 1
ATOM 801 O O . CYS A 1 98 ? 0.881 -7.602 -1.747 1.00 92.25 98 CYS A O 1
ATOM 803 N N . VAL A 1 99 ? 1.468 -5.627 -0.843 1.00 92.31 99 VAL A N 1
ATOM 804 C CA . VAL A 1 99 ? 2.920 -5.809 -0.944 1.00 92.31 99 VAL A CA 1
ATOM 805 C C . VAL A 1 99 ? 3.534 -5.671 0.447 1.00 92.31 99 VAL A C 1
ATOM 807 O O . VAL A 1 99 ? 3.145 -4.781 1.199 1.00 92.31 99 VAL A O 1
ATOM 810 N N . SER A 1 100 ? 4.481 -6.550 0.777 1.00 91.62 100 SER A N 1
ATOM 811 C CA . SER A 1 100 ? 5.231 -6.544 2.039 1.00 91.62 100 SER A CA 1
ATOM 812 C C . SER A 1 100 ? 6.698 -6.195 1.811 1.00 91.62 100 SER A C 1
ATOM 814 O O . SER A 1 100 ? 7.189 -6.219 0.681 1.00 91.62 100 SER A O 1
ATOM 816 N N . THR A 1 101 ? 7.410 -5.891 2.895 1.00 89.69 101 THR A N 1
ATOM 817 C CA . THR A 1 101 ? 8.803 -5.423 2.870 1.00 89.69 101 THR A CA 1
ATOM 818 C C . THR A 1 101 ? 9.753 -6.443 2.233 1.00 89.69 101 THR A C 1
ATOM 820 O O . THR A 1 101 ? 10.632 -6.078 1.463 1.00 89.69 101 THR A O 1
ATOM 823 N N . ASP A 1 102 ? 9.551 -7.736 2.493 1.00 91.31 102 ASP A N 1
ATOM 824 C CA . ASP A 1 102 ? 10.317 -8.843 1.899 1.00 91.31 102 ASP A CA 1
ATOM 825 C C . ASP A 1 102 ? 9.870 -9.206 0.473 1.00 91.31 102 ASP A C 1
ATOM 827 O O . ASP A 1 102 ? 10.524 -9.994 -0.207 1.00 91.31 102 ASP A O 1
ATOM 831 N N . GLY A 1 103 ? 8.750 -8.638 0.025 1.00 91.88 103 GLY A N 1
ATOM 832 C CA . GLY A 1 103 ? 8.187 -8.819 -1.305 1.00 91.88 103 GLY A CA 1
ATOM 833 C C . GLY A 1 103 ? 8.437 -7.638 -2.238 1.00 91.88 103 GLY A C 1
ATOM 834 O O . GLY A 1 103 ? 7.938 -7.660 -3.357 1.00 91.88 103 GLY A O 1
ATOM 835 N N . PHE A 1 104 ? 9.176 -6.601 -1.832 1.00 93.44 104 PHE A N 1
ATOM 836 C CA . PHE A 1 104 ? 9.395 -5.406 -2.650 1.00 93.44 104 PHE A CA 1
ATOM 837 C C . PHE A 1 104 ? 10.865 -5.012 -2.732 1.00 93.44 104 PHE A C 1
ATOM 839 O O . PHE A 1 104 ? 11.537 -4.841 -1.721 1.00 93.44 104 PHE A O 1
ATOM 846 N N . LEU A 1 105 ? 11.338 -4.775 -3.955 1.00 92.56 105 LEU A N 1
ATOM 847 C CA . LEU A 1 105 ? 12.590 -4.077 -4.216 1.00 92.56 105 LEU A CA 1
ATOM 848 C C . LEU A 1 105 ? 12.296 -2.751 -4.912 1.00 92.56 105 LEU A C 1
ATOM 850 O O . LEU A 1 105 ? 11.877 -2.715 -6.074 1.00 92.56 105 LEU A O 1
ATOM 854 N N . SER A 1 106 ? 12.552 -1.662 -4.187 1.00 90.50 106 SER A N 1
ATOM 855 C CA . SER A 1 106 ? 12.336 -0.288 -4.647 1.00 90.50 106 SER A CA 1
ATOM 856 C C . SER A 1 106 ? 13.332 0.160 -5.716 1.00 90.50 106 SER A C 1
ATOM 858 O O . SER A 1 106 ? 13.002 1.031 -6.521 1.00 90.50 106 SER A O 1
ATOM 860 N N . GLU A 1 107 ? 14.528 -0.433 -5.752 1.00 91.69 107 GLU A N 1
ATOM 861 C CA . GLU A 1 107 ? 15.537 -0.163 -6.772 1.00 91.69 107 GLU A CA 1
ATOM 862 C C . GLU A 1 107 ? 16.417 -1.398 -7.028 1.00 91.69 107 GLU A C 1
ATOM 864 O O . GLU A 1 107 ? 17.134 -1.877 -6.152 1.00 91.69 107 GLU A O 1
ATOM 869 N N . ILE A 1 108 ? 16.396 -1.884 -8.266 1.00 92.25 108 ILE A N 1
ATOM 870 C CA . ILE A 1 108 ? 17.293 -2.901 -8.809 1.00 92.25 108 ILE A CA 1
ATOM 871 C C . ILE A 1 108 ? 18.131 -2.219 -9.886 1.00 92.25 108 ILE A C 1
ATOM 873 O O . ILE A 1 108 ? 17.611 -1.874 -10.948 1.00 92.25 108 ILE A O 1
ATOM 877 N N . LYS A 1 109 ? 19.417 -2.001 -9.602 1.00 92.31 109 LYS A N 1
ATOM 878 C CA . LYS A 1 109 ? 20.395 -1.475 -10.562 1.00 92.31 109 LYS A CA 1
ATOM 879 C C . LYS A 1 109 ? 21.119 -2.636 -11.215 1.00 92.31 109 LYS A C 1
ATOM 881 O O . LYS A 1 109 ? 21.775 -3.395 -10.511 1.00 92.31 109 LYS A O 1
ATOM 886 N N . VAL A 1 110 ? 21.000 -2.758 -12.530 1.00 91.19 110 VAL A N 1
ATOM 887 C CA . VAL A 1 110 ? 21.541 -3.898 -13.281 1.00 91.19 110 VAL A CA 1
ATOM 888 C C . VAL A 1 110 ? 22.224 -3.449 -14.558 1.00 91.19 110 VAL A C 1
ATOM 890 O O . VAL A 1 110 ? 21.866 -2.444 -15.173 1.00 91.19 110 VAL A O 1
ATOM 893 N N . SER A 1 111 ? 23.240 -4.204 -14.947 1.00 88.81 111 SER A N 1
ATOM 894 C CA . SER A 1 111 ? 23.997 -4.005 -16.188 1.00 88.81 111 SER A CA 1
ATOM 895 C C . SER A 1 111 ? 23.622 -5.008 -17.283 1.00 88.81 111 SER A C 1
ATOM 897 O O . SER A 1 111 ? 23.913 -4.782 -18.461 1.00 88.81 111 SER A O 1
ATOM 899 N N . SER A 1 112 ? 22.974 -6.108 -16.894 1.00 89.06 112 SER A N 1
ATOM 900 C CA . SER A 1 112 ? 22.624 -7.236 -17.754 1.00 89.06 112 SER A CA 1
ATOM 901 C C . SER A 1 112 ? 21.287 -7.859 -17.347 1.00 89.06 112 SER A C 1
ATOM 903 O O . SER A 1 112 ? 20.787 -7.655 -16.237 1.00 89.06 112 SER A O 1
ATOM 905 N N . TYR A 1 113 ? 20.703 -8.630 -18.261 1.00 90.19 113 TYR A N 1
ATOM 906 C CA . TYR A 1 113 ? 19.454 -9.346 -18.016 1.00 90.19 113 TYR A CA 1
ATOM 907 C C . TYR A 1 113 ? 19.640 -10.475 -16.992 1.00 90.19 113 TYR A C 1
ATOM 909 O O . TYR A 1 113 ? 18.771 -10.705 -16.155 1.00 90.19 113 TYR A O 1
ATOM 917 N N . GLU A 1 114 ? 20.788 -11.147 -17.025 1.00 94.06 114 GLU A N 1
ATOM 918 C CA . GLU A 1 114 ? 21.150 -12.237 -16.122 1.00 94.06 114 GLU A CA 1
ATOM 919 C C . GLU A 1 114 ? 21.195 -11.754 -14.669 1.00 94.06 114 GLU A C 1
ATOM 921 O O . GLU A 1 114 ? 20.688 -12.424 -13.769 1.00 94.06 114 GLU A O 1
ATOM 926 N N . GLU A 1 115 ? 21.740 -10.553 -14.449 1.00 93.19 115 GLU A N 1
ATOM 927 C CA . GLU A 1 115 ? 21.770 -9.906 -13.138 1.00 93.19 115 GLU A CA 1
ATOM 928 C C . GLU A 1 115 ? 20.353 -9.581 -12.644 1.00 93.19 115 GLU A C 1
ATOM 930 O O . GLU A 1 115 ? 20.009 -9.889 -11.503 1.00 93.19 115 GLU A O 1
ATOM 935 N N . LEU A 1 116 ? 19.498 -9.026 -13.513 1.00 92.81 116 LEU A N 1
ATOM 936 C CA . LEU A 1 116 ? 18.095 -8.750 -13.186 1.00 92.81 116 LEU A CA 1
ATOM 937 C C . LEU A 1 116 ? 17.340 -10.024 -12.806 1.00 92.81 116 LEU A C 1
ATOM 939 O O . LEU A 1 116 ? 16.633 -10.049 -11.799 1.00 92.81 116 LEU A O 1
ATOM 943 N N . TYR A 1 117 ? 17.511 -11.083 -13.594 1.00 93.69 117 TYR A N 1
ATOM 944 C CA . TYR A 1 117 ? 16.890 -12.375 -13.346 1.00 93.69 117 TYR A CA 1
ATOM 945 C C . TYR A 1 117 ? 17.329 -12.967 -12.001 1.00 93.69 117 TYR A C 1
ATOM 947 O O . TYR A 1 117 ? 16.479 -13.384 -11.215 1.00 93.69 117 TYR A O 1
ATOM 955 N N . ALA A 1 118 ? 18.630 -12.940 -11.695 1.00 94.75 118 ALA A N 1
ATOM 956 C CA . ALA A 1 118 ? 19.161 -13.436 -10.427 1.00 94.75 118 ALA A CA 1
ATOM 957 C C . ALA A 1 118 ? 18.581 -12.678 -9.220 1.00 94.75 118 ALA A C 1
ATOM 959 O O . ALA A 1 118 ? 18.144 -13.306 -8.257 1.00 94.75 118 ALA A O 1
ATOM 960 N N . ARG A 1 119 ? 18.502 -11.341 -9.296 1.00 94.25 119 ARG A N 1
ATOM 961 C CA . ARG A 1 119 ? 17.906 -10.504 -8.239 1.00 94.25 119 ARG A CA 1
ATOM 962 C C . ARG A 1 119 ? 16.420 -10.783 -8.040 1.00 94.25 119 ARG A C 1
ATOM 964 O O . ARG A 1 119 ? 15.958 -10.867 -6.908 1.00 94.25 119 ARG A O 1
ATOM 971 N N . ILE A 1 120 ? 15.667 -10.946 -9.127 1.00 94.31 120 ILE A N 1
ATOM 972 C CA . ILE A 1 120 ? 14.240 -11.284 -9.056 1.00 94.31 120 ILE A CA 1
ATOM 973 C C . ILE A 1 120 ? 14.045 -12.658 -8.403 1.00 94.31 120 ILE A C 1
ATOM 975 O O . ILE A 1 120 ? 13.204 -12.797 -7.514 1.00 94.31 120 ILE A O 1
ATOM 979 N N . LEU A 1 121 ? 14.835 -13.662 -8.800 1.00 95.12 121 LEU A N 1
ATOM 980 C CA . LEU A 1 121 ? 14.779 -14.994 -8.197 1.00 95.12 121 LEU A CA 1
ATOM 981 C C . LEU A 1 121 ? 15.090 -14.970 -6.700 1.00 95.12 121 LEU A C 1
ATOM 983 O O . LEU A 1 121 ? 14.393 -15.631 -5.934 1.00 95.12 121 LEU A O 1
ATOM 987 N N . GLU A 1 122 ? 16.098 -14.204 -6.283 1.00 95.12 122 GLU A N 1
ATOM 988 C CA . GLU A 1 122 ? 16.465 -14.043 -4.874 1.00 95.12 122 GLU A CA 1
ATOM 989 C C . GLU A 1 122 ? 15.283 -13.519 -4.044 1.00 95.12 122 GLU A C 1
ATOM 991 O O . GLU A 1 122 ? 14.970 -14.075 -2.992 1.00 95.12 122 GLU A O 1
ATOM 996 N N . VAL A 1 123 ? 14.569 -12.499 -4.531 1.00 95.25 123 VAL A N 1
ATOM 997 C CA . VAL A 1 123 ? 13.369 -11.980 -3.848 1.00 95.25 123 VAL A CA 1
ATOM 998 C C . VAL A 1 123 ? 12.282 -13.040 -3.784 1.00 95.25 123 VAL A C 1
ATOM 1000 O O . VAL A 1 123 ? 11.713 -13.278 -2.723 1.00 95.25 123 VAL A O 1
ATOM 1003 N N . MET A 1 124 ? 12.000 -13.707 -4.905 1.00 94.75 124 MET A N 1
ATOM 1004 C CA . MET A 1 124 ? 10.954 -14.727 -4.962 1.00 94.75 124 MET A CA 1
ATOM 1005 C C . MET A 1 124 ? 11.218 -15.891 -4.000 1.00 94.75 124 MET A C 1
ATOM 1007 O O . MET A 1 124 ? 10.273 -16.423 -3.426 1.00 94.75 124 MET A O 1
ATOM 1011 N N . GLN A 1 125 ? 12.482 -16.281 -3.818 1.00 95.00 125 GLN A N 1
ATOM 1012 C CA . GLN A 1 125 ? 12.879 -17.355 -2.903 1.00 95.00 125 GLN A CA 1
ATOM 1013 C C . GLN A 1 125 ? 12.820 -16.936 -1.430 1.00 95.00 125 GLN A C 1
ATOM 1015 O O . GLN A 1 125 ? 12.506 -17.761 -0.575 1.00 95.00 125 GLN A O 1
ATOM 1020 N N . ASN A 1 126 ? 13.112 -15.669 -1.132 1.00 95.75 126 ASN A N 1
ATOM 1021 C CA . ASN A 1 126 ? 13.117 -15.148 0.235 1.00 95.75 126 ASN A CA 1
ATOM 1022 C C . ASN A 1 126 ? 11.747 -14.639 0.707 1.00 95.75 126 ASN A C 1
ATOM 1024 O O . ASN A 1 126 ? 11.550 -14.463 1.912 1.00 95.75 126 ASN A O 1
ATOM 1028 N N . TYR A 1 127 ? 10.809 -14.412 -0.215 1.00 97.12 127 TYR A N 1
ATOM 1029 C CA . TYR A 1 127 ? 9.475 -13.909 0.085 1.00 97.12 127 TYR A CA 1
ATOM 1030 C C . TYR A 1 127 ? 8.662 -14.897 0.936 1.00 97.12 127 TYR A C 1
ATOM 1032 O O . TYR A 1 127 ? 8.351 -16.018 0.521 1.00 97.12 127 TYR A O 1
ATOM 1040 N N . LYS A 1 128 ? 8.256 -14.466 2.134 1.00 96.88 128 LYS A N 1
ATOM 1041 C CA . LYS A 1 128 ? 7.526 -15.288 3.108 1.00 96.88 128 LYS A CA 1
ATOM 1042 C C . LYS A 1 128 ? 6.018 -15.151 2.913 1.00 96.88 128 LYS A C 1
ATOM 1044 O O . LYS A 1 128 ? 5.324 -14.555 3.737 1.00 96.88 128 LYS A O 1
ATOM 1049 N N . ALA A 1 129 ? 5.509 -15.752 1.838 1.00 95.69 129 ALA A N 1
ATOM 1050 C CA . ALA A 1 129 ? 4.097 -15.682 1.448 1.00 95.69 129 ALA A CA 1
ATOM 1051 C C . ALA A 1 129 ? 3.116 -16.013 2.589 1.00 95.69 129 ALA A C 1
ATOM 1053 O O . ALA A 1 129 ? 2.196 -15.237 2.834 1.00 95.69 129 ALA A O 1
ATOM 1054 N N . GLU A 1 130 ? 3.323 -17.116 3.320 1.00 95.81 130 GLU A N 1
ATOM 1055 C CA . GLU A 1 130 ? 2.396 -17.511 4.394 1.00 95.81 130 GLU A CA 1
ATOM 1056 C C . GLU A 1 130 ? 2.413 -16.521 5.562 1.00 95.81 130 GLU A C 1
ATOM 1058 O O . GLU A 1 130 ? 1.357 -16.151 6.061 1.00 95.81 130 GLU A O 1
ATOM 1063 N N . LYS A 1 131 ? 3.593 -16.006 5.936 1.00 96.75 131 LYS A N 1
ATOM 1064 C CA . LYS A 1 131 ? 3.705 -14.970 6.971 1.00 96.75 131 LYS A CA 1
ATOM 1065 C C . LYS A 1 131 ? 2.975 -13.693 6.550 1.00 96.75 131 LYS A C 1
ATOM 1067 O O . LYS A 1 131 ? 2.281 -13.085 7.357 1.00 96.75 131 LYS A O 1
ATOM 1072 N N . HIS A 1 132 ? 3.117 -13.277 5.292 1.00 96.56 132 HIS A N 1
ATOM 1073 C CA . HIS A 1 132 ? 2.398 -12.111 4.778 1.00 96.56 132 HIS A CA 1
ATOM 1074 C C . HIS A 1 132 ? 0.874 -12.350 4.815 1.00 96.56 132 HIS A C 1
ATOM 1076 O O . HIS A 1 132 ? 0.133 -11.492 5.293 1.00 96.56 132 HIS A O 1
ATOM 1082 N N . LEU A 1 133 ? 0.395 -13.530 4.402 1.00 96.81 133 LEU A N 1
ATOM 1083 C CA . LEU A 1 133 ? -1.023 -13.895 4.518 1.00 96.81 133 LEU A CA 1
ATOM 1084 C C . LEU A 1 133 ? -1.514 -13.890 5.969 1.00 96.81 133 LEU A C 1
ATOM 1086 O O . LEU A 1 133 ? -2.596 -13.379 6.232 1.00 96.81 133 LEU A O 1
ATOM 1090 N N . GLU A 1 134 ? -0.737 -14.431 6.904 1.00 96.69 134 GLU A N 1
ATOM 1091 C CA . GLU A 1 134 ? -1.061 -14.450 8.333 1.00 96.69 134 GLU A CA 1
ATOM 1092 C C . GLU A 1 134 ? -1.213 -13.035 8.902 1.00 96.69 134 GLU A C 1
ATOM 1094 O O . GLU A 1 134 ? -2.219 -12.743 9.546 1.00 96.69 134 GLU A O 1
ATOM 1099 N N . LEU A 1 135 ? -0.281 -12.130 8.591 1.00 96.25 135 LEU A N 1
ATOM 1100 C CA . LEU A 1 135 ? -0.365 -10.727 9.008 1.00 96.25 135 LEU A CA 1
ATOM 1101 C C . LEU A 1 135 ? -1.617 -10.041 8.443 1.00 96.25 135 LEU A C 1
ATOM 1103 O O . LEU A 1 135 ? -2.332 -9.364 9.178 1.00 96.25 135 LEU A O 1
ATOM 1107 N N . MET A 1 136 ? -1.931 -10.268 7.163 1.00 96.31 136 MET A N 1
ATOM 1108 C CA . MET A 1 136 ? -3.153 -9.730 6.553 1.00 96.31 136 MET A CA 1
ATOM 1109 C C . MET A 1 136 ? -4.429 -10.334 7.150 1.00 96.31 136 MET A C 1
ATOM 1111 O O . MET A 1 136 ? -5.414 -9.617 7.316 1.00 96.31 136 MET A O 1
ATOM 1115 N N . ARG A 1 137 ? -4.429 -11.629 7.498 1.00 96.56 137 ARG A N 1
ATOM 1116 C CA . ARG A 1 137 ? -5.541 -12.262 8.227 1.00 96.56 137 ARG A CA 1
ATOM 1117 C C . ARG A 1 137 ? -5.699 -11.633 9.600 1.00 96.56 137 ARG A C 1
ATOM 1119 O O . ARG A 1 137 ? -6.818 -11.384 10.020 1.00 96.56 137 ARG A O 1
ATOM 1126 N N . ASN A 1 138 ? -4.601 -11.318 10.278 1.00 96.12 138 ASN A N 1
ATOM 1127 C CA . ASN A 1 138 ? -4.665 -10.715 11.599 1.00 96.12 138 ASN A CA 1
ATOM 1128 C C . ASN A 1 138 ? -5.374 -9.350 11.591 1.00 96.12 138 ASN A C 1
ATOM 1130 O O . ASN A 1 138 ? -6.075 -9.027 12.544 1.00 96.12 138 ASN A O 1
ATOM 1134 N N . PHE A 1 139 ? -5.297 -8.586 10.496 1.00 96.62 139 PHE A N 1
ATOM 1135 C CA . PHE A 1 139 ? -6.031 -7.321 10.362 1.00 96.62 139 PHE A CA 1
ATOM 1136 C C . PHE A 1 139 ? -7.557 -7.466 10.481 1.00 96.62 139 PHE A C 1
ATOM 1138 O O . PHE A 1 139 ? -8.231 -6.494 10.817 1.00 96.62 139 PHE A O 1
ATOM 1145 N N . THR A 1 140 ? -8.133 -8.649 10.240 1.00 96.06 140 THR A N 1
ATOM 1146 C CA . THR A 1 140 ? -9.579 -8.851 10.432 1.00 96.06 140 THR A CA 1
ATOM 1147 C C . THR A 1 140 ? -9.973 -8.948 11.905 1.00 96.06 140 THR A C 1
ATOM 1149 O O . THR A 1 140 ? -11.147 -8.796 12.222 1.00 96.06 140 THR A O 1
ATOM 1152 N N . ASN A 1 141 ? -9.013 -9.198 12.801 1.00 95.31 141 ASN A N 1
ATOM 1153 C CA . ASN A 1 141 ? -9.256 -9.396 14.232 1.00 95.31 141 ASN A CA 1
ATOM 1154 C C . ASN A 1 141 ? -9.275 -8.085 15.031 1.00 95.31 141 ASN A C 1
ATOM 1156 O O . ASN A 1 141 ? -9.623 -8.094 16.209 1.00 95.31 141 ASN A O 1
ATOM 1160 N N . TYR A 1 142 ? -8.900 -6.967 14.406 1.00 95.69 142 TYR A N 1
ATOM 1161 C CA . TYR A 1 142 ? -8.803 -5.659 15.048 1.00 95.69 142 TYR A CA 1
ATOM 1162 C C . TYR A 1 142 ? -9.683 -4.646 14.333 1.00 95.69 142 TYR A C 1
ATOM 1164 O O . TYR A 1 142 ? -9.810 -4.665 13.107 1.00 95.69 142 TYR A O 1
ATOM 1172 N N . SER A 1 143 ? -10.257 -3.725 15.100 1.00 95.50 143 SER A N 1
ATOM 1173 C CA . SER A 1 143 ? -11.120 -2.668 14.585 1.00 95.50 143 SER A CA 1
ATOM 1174 C C . SER A 1 143 ? -10.851 -1.334 15.253 1.00 95.50 143 SER A C 1
ATOM 1176 O O . SER A 1 143 ? -10.483 -1.275 16.424 1.00 95.50 143 SER A O 1
ATOM 1178 N N . LEU A 1 144 ? -11.099 -0.267 14.504 1.00 96.44 144 LEU A N 1
ATOM 1179 C CA . LEU A 1 144 ? -11.147 1.097 15.001 1.00 96.44 144 LEU A CA 1
ATOM 1180 C C . LEU A 1 144 ? -12.603 1.508 15.183 1.00 96.44 144 LEU A C 1
ATOM 1182 O O . LEU A 1 144 ? -13.432 1.254 14.309 1.00 96.44 144 LEU A O 1
ATOM 1186 N N . SER A 1 145 ? -12.891 2.189 16.287 1.00 96.06 145 SER A N 1
ATOM 1187 C CA . SER A 1 145 ? -14.130 2.956 16.424 1.00 96.06 145 SER A CA 1
ATOM 1188 C C . SER A 1 145 ? -14.167 4.128 15.444 1.00 96.06 145 SER A C 1
ATOM 1190 O O . SER A 1 145 ? -13.123 4.584 14.971 1.00 96.06 145 SER A O 1
ATOM 1192 N N . GLU A 1 146 ? -15.357 4.672 15.189 1.00 95.69 146 GLU A N 1
ATOM 1193 C CA . GLU A 1 146 ? -15.520 5.883 14.374 1.00 95.69 146 GLU A CA 1
ATOM 1194 C C . GLU A 1 146 ? -14.629 7.029 14.877 1.00 95.69 146 GLU A C 1
ATOM 1196 O O . GLU A 1 146 ? -13.949 7.687 14.091 1.00 95.69 146 GLU A O 1
ATOM 1201 N N . HIS A 1 147 ? -14.550 7.210 16.200 1.00 94.75 147 HIS A N 1
ATOM 1202 C CA . HIS A 1 147 ? -13.689 8.214 16.820 1.00 94.75 147 HIS A CA 1
ATOM 1203 C C . HIS A 1 147 ? -12.203 7.978 16.510 1.00 94.75 147 HIS A C 1
ATOM 1205 O O . HIS A 1 147 ? -11.503 8.901 16.098 1.00 94.75 147 HIS A O 1
ATOM 1211 N N . GLN A 1 148 ? -11.711 6.747 16.681 1.00 95.12 148 GLN A N 1
ATOM 1212 C CA . GLN A 1 148 ? -10.315 6.412 16.377 1.00 95.12 148 GLN A CA 1
ATOM 1213 C C . GLN A 1 148 ? -10.010 6.558 14.885 1.00 95.12 148 GLN A C 1
ATOM 1215 O O . GLN A 1 148 ? -8.947 7.056 14.527 1.00 95.12 148 GLN A O 1
ATOM 1220 N N . PHE A 1 149 ? -10.940 6.170 14.011 1.00 96.69 149 PHE A N 1
ATOM 1221 C CA . PHE A 1 149 ? -10.783 6.347 12.572 1.00 96.69 149 PHE A CA 1
ATOM 1222 C C . PHE A 1 149 ? -10.733 7.834 12.192 1.00 96.69 149 PHE A C 1
ATOM 1224 O O . PHE A 1 149 ? -9.833 8.254 11.465 1.00 96.69 149 PHE A O 1
ATOM 1231 N N . ALA A 1 150 ? -11.643 8.656 12.721 1.00 95.62 150 ALA A N 1
ATOM 1232 C CA . ALA A 1 150 ? -11.637 10.100 12.503 1.00 95.62 150 ALA A CA 1
ATOM 1233 C C . ALA A 1 150 ? -10.335 10.747 13.002 1.00 95.62 150 ALA A C 1
ATOM 1235 O O . ALA A 1 150 ? -9.748 11.573 12.295 1.00 95.62 150 ALA A O 1
ATOM 1236 N N . GLN A 1 151 ? -9.850 10.328 14.175 1.00 95.38 151 GLN A N 1
ATOM 1237 C CA . GLN A 1 151 ? -8.583 10.792 14.734 1.00 95.38 151 GLN A CA 1
ATOM 1238 C C . GLN A 1 151 ? -7.403 10.413 13.840 1.00 95.38 151 GLN A C 1
ATOM 1240 O O . GLN A 1 151 ? -6.590 11.277 13.514 1.00 95.38 151 GLN A O 1
ATOM 1245 N N . LEU A 1 152 ? -7.358 9.164 13.377 1.00 95.56 152 LEU A N 1
ATOM 1246 C CA . LEU A 1 152 ? -6.337 8.665 12.464 1.00 95.56 152 LEU A CA 1
ATOM 1247 C C . LEU A 1 152 ? -6.295 9.503 11.188 1.00 95.56 152 LEU A C 1
ATOM 1249 O O . LEU A 1 152 ? -5.245 10.040 10.849 1.00 95.56 152 LEU A O 1
ATOM 1253 N N . ILE A 1 153 ? -7.436 9.716 10.527 1.00 96.06 153 ILE A N 1
ATOM 1254 C CA . ILE A 1 153 ? -7.496 10.530 9.305 1.00 96.06 153 ILE A CA 1
ATOM 1255 C C . ILE A 1 153 ? -7.099 11.989 9.574 1.00 96.06 153 ILE A C 1
ATOM 1257 O O . ILE A 1 153 ? -6.353 12.578 8.787 1.00 96.06 153 ILE A O 1
ATOM 1261 N N . GLY A 1 154 ? -7.556 12.580 10.681 1.00 94.94 154 GLY A N 1
ATOM 1262 C CA . GLY A 1 154 ? -7.197 13.945 11.069 1.00 94.94 154 GLY A CA 1
ATOM 1263 C C . GLY A 1 154 ? -5.695 14.107 11.317 1.00 94.94 154 GLY A C 1
ATOM 1264 O O . GLY A 1 154 ? -5.056 14.994 10.748 1.00 94.94 154 GLY A O 1
ATOM 1265 N N . LYS A 1 155 ? -5.106 13.207 12.107 1.00 93.88 155 LYS A N 1
ATOM 1266 C CA . LYS A 1 155 ? -3.672 13.170 12.420 1.00 93.88 155 LYS A CA 1
ATOM 1267 C C . LYS A 1 155 ? -2.826 12.913 11.181 1.00 93.88 155 LYS A C 1
ATOM 1269 O O . LYS A 1 155 ? -1.838 13.614 10.976 1.00 93.88 155 LYS A O 1
ATOM 1274 N N . SER A 1 156 ? -3.231 11.995 10.308 1.00 94.00 156 SER A N 1
ATOM 1275 C CA . SER A 1 156 ? -2.511 11.733 9.061 1.00 94.00 156 SER A CA 1
ATOM 1276 C C . SER A 1 156 ? -2.519 12.933 8.104 1.00 94.00 156 SER A C 1
ATOM 1278 O O . SER A 1 156 ? -1.533 13.152 7.406 1.00 94.00 156 SER A O 1
ATOM 1280 N N . ARG A 1 157 ? -3.562 13.776 8.110 1.00 93.88 157 ARG A N 1
ATOM 1281 C CA . ARG A 1 157 ? -3.532 15.068 7.394 1.00 93.88 157 ARG A CA 1
ATOM 1282 C C . ARG A 1 157 ? -2.567 16.058 8.049 1.00 93.88 157 ARG A C 1
ATOM 1284 O O . ARG A 1 157 ? -1.762 16.680 7.363 1.00 93.88 157 ARG A O 1
ATOM 1291 N N . LEU A 1 158 ? -2.595 16.172 9.379 1.00 93.50 158 LEU A N 1
ATOM 1292 C CA . LEU A 1 158 ? -1.679 17.047 10.124 1.00 93.50 158 LEU A CA 1
ATOM 1293 C C . LEU A 1 158 ? -0.208 16.641 9.963 1.00 93.50 158 LEU A C 1
ATOM 1295 O O . LEU A 1 158 ? 0.655 17.515 9.913 1.00 93.50 158 LEU A O 1
ATOM 1299 N N . TYR A 1 159 ? 0.077 15.343 9.829 1.00 93.50 159 TYR A N 1
ATOM 1300 C CA . TYR A 1 159 ? 1.420 14.790 9.625 1.00 93.50 159 TYR A CA 1
ATOM 1301 C C . TYR A 1 159 ? 2.181 15.505 8.497 1.00 93.50 159 TYR A C 1
ATOM 1303 O O . TYR A 1 159 ? 3.338 15.903 8.666 1.00 93.50 159 TYR A O 1
ATOM 1311 N N . ASN A 1 160 ? 1.500 15.776 7.379 1.00 89.94 160 ASN A N 1
ATOM 1312 C CA . ASN A 1 160 ? 2.070 16.462 6.217 1.00 89.94 160 ASN A CA 1
ATOM 1313 C C . ASN A 1 160 ? 2.469 17.921 6.492 1.00 89.94 160 ASN A C 1
ATOM 1315 O O . ASN A 1 160 ? 3.298 18.483 5.766 1.00 89.94 160 ASN A O 1
ATOM 1319 N N . HIS A 1 161 ? 1.958 18.510 7.570 1.00 93.12 161 HIS A N 1
ATOM 1320 C CA . HIS A 1 161 ? 2.224 19.882 7.998 1.00 93.12 161 HIS A CA 1
ATOM 1321 C C . HIS A 1 161 ? 3.115 19.978 9.243 1.00 93.12 161 HIS A C 1
ATOM 1323 O O . HIS A 1 161 ? 3.508 21.083 9.616 1.00 93.12 161 HIS A O 1
ATOM 1329 N N . LEU A 1 162 ? 3.477 18.852 9.870 1.00 93.12 162 LEU A N 1
ATOM 1330 C CA . LEU A 1 162 ? 4.352 18.861 11.041 1.00 93.12 162 LEU A CA 1
ATOM 1331 C C . LEU A 1 162 ? 5.741 19.434 10.716 1.00 93.12 162 LEU A C 1
ATOM 1333 O O . LEU A 1 162 ? 6.253 19.193 9.613 1.00 93.12 162 LEU A O 1
ATOM 1337 N N . PRO A 1 163 ? 6.395 20.118 11.675 1.00 94.06 163 PRO A N 1
ATOM 1338 C CA . PRO A 1 163 ? 7.810 20.451 11.578 1.00 94.06 163 PRO A CA 1
ATOM 1339 C C . PRO A 1 163 ? 8.652 19.201 11.302 1.00 94.06 163 PRO A C 1
ATOM 1341 O O . PRO A 1 163 ? 8.351 18.114 11.795 1.00 94.06 163 PRO A O 1
ATOM 1344 N N . LYS A 1 164 ? 9.743 19.357 10.543 1.00 91.00 164 LYS A N 1
ATOM 1345 C CA . LYS A 1 164 ? 10.602 18.226 10.147 1.00 91.00 164 LYS A CA 1
ATOM 1346 C C . LYS A 1 164 ? 11.118 17.416 11.341 1.00 91.00 164 LYS A C 1
ATOM 1348 O O . LYS A 1 164 ? 11.177 16.202 11.232 1.00 91.00 164 LYS A O 1
ATOM 1353 N N . SER A 1 165 ? 11.460 18.067 12.454 1.00 91.81 165 SER A N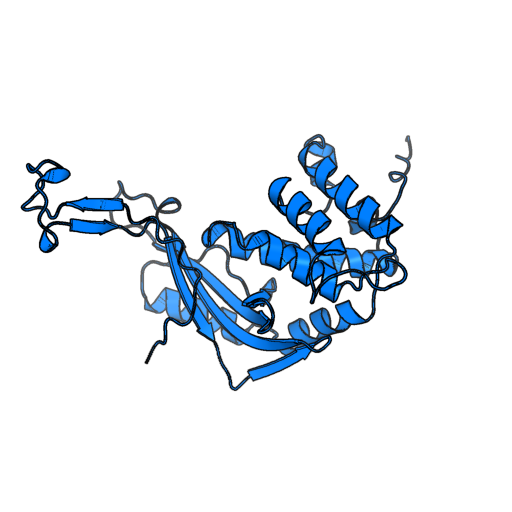 1
ATOM 1354 C CA . SER A 1 165 ? 11.936 17.395 13.671 1.00 91.81 165 SER A CA 1
ATOM 1355 C C . SER A 1 165 ? 10.899 16.424 14.237 1.00 91.81 165 SER A C 1
ATOM 1357 O O . SER A 1 165 ? 11.194 15.248 14.376 1.00 91.81 165 SER A O 1
ATOM 1359 N N . GLN A 1 166 ? 9.665 16.888 14.452 1.00 89.38 166 GLN A N 1
ATOM 1360 C CA . GLN A 1 166 ? 8.571 16.052 14.965 1.00 89.38 166 GLN A CA 1
ATOM 1361 C C . GLN A 1 166 ? 8.179 14.949 13.981 1.00 89.38 166 GLN A C 1
ATOM 1363 O O . GLN A 1 166 ? 7.816 13.850 14.377 1.00 89.38 166 GLN A O 1
ATOM 1368 N N . ARG A 1 167 ? 8.257 15.228 12.675 1.00 89.44 167 ARG A N 1
ATOM 1369 C CA . ARG A 1 167 ? 7.923 14.237 11.648 1.00 89.44 167 ARG A CA 1
ATOM 1370 C C . ARG A 1 167 ? 8.894 13.056 11.627 1.00 89.44 167 ARG A C 1
ATOM 1372 O O . ARG A 1 167 ? 8.461 11.954 11.329 1.00 89.44 167 ARG A O 1
ATOM 1379 N N . LEU A 1 168 ? 10.176 13.287 11.922 1.00 89.50 168 LEU A N 1
ATOM 1380 C CA . LEU A 1 168 ? 11.201 12.236 11.960 1.00 89.50 168 LEU A CA 1
ATOM 1381 C C . LEU A 1 168 ? 11.029 11.272 13.142 1.00 89.50 168 LEU A C 1
ATOM 1383 O O . LEU A 1 168 ? 11.541 10.160 13.085 1.00 89.50 168 LEU A O 1
ATOM 1387 N N . GLU A 1 169 ? 10.327 11.697 14.192 1.00 89.75 169 GLU A N 1
ATOM 1388 C CA . GLU A 1 169 ? 10.016 10.872 15.367 1.00 89.75 169 GLU A CA 1
ATOM 1389 C C . GLU A 1 169 ? 8.778 9.991 15.153 1.00 89.75 169 GLU A C 1
ATOM 1391 O O . GLU A 1 169 ? 8.525 9.080 15.935 1.00 89.75 169 GLU A O 1
ATOM 1396 N N . LEU A 1 170 ? 8.003 10.256 14.098 1.00 92.19 170 LEU A N 1
ATOM 1397 C CA . LEU A 1 170 ? 6.778 9.533 13.789 1.00 92.19 170 LEU A CA 1
ATOM 1398 C C . LEU A 1 170 ? 6.987 8.560 12.624 1.00 92.19 170 LEU A C 1
ATOM 1400 O O . LEU A 1 170 ? 7.758 8.851 11.703 1.00 92.19 170 LEU A O 1
ATOM 1404 N N . PRO A 1 171 ? 6.238 7.445 12.602 1.00 92.56 171 PRO A N 1
ATOM 1405 C CA . PRO A 1 171 ? 6.203 6.556 11.454 1.00 92.56 171 PRO A CA 1
ATOM 1406 C C . PRO A 1 171 ? 5.901 7.282 10.144 1.00 92.56 171 PRO A C 1
ATOM 1408 O O . PRO A 1 171 ? 5.115 8.235 10.101 1.00 92.56 171 PRO A O 1
ATOM 1411 N N . GLU A 1 172 ? 6.523 6.818 9.061 1.00 92.00 172 GLU A N 1
ATOM 1412 C CA . GLU A 1 172 ? 6.350 7.431 7.752 1.00 92.00 172 GLU A CA 1
ATOM 1413 C C . GLU A 1 172 ? 4.910 7.275 7.256 1.00 92.00 172 GLU A C 1
ATOM 1415 O O . GLU A 1 172 ? 4.345 6.181 7.269 1.00 92.00 172 GLU A O 1
ATOM 1420 N N . MET A 1 173 ? 4.335 8.370 6.760 1.00 92.44 173 MET A N 1
ATOM 1421 C CA . MET A 1 173 ? 3.037 8.364 6.098 1.00 92.44 173 MET A CA 1
ATOM 1422 C C . MET A 1 173 ? 3.134 9.083 4.752 1.00 92.44 173 MET A C 1
ATOM 1424 O O . MET A 1 173 ? 3.246 10.304 4.679 1.00 92.44 173 MET A O 1
ATOM 1428 N N . THR A 1 174 ? 3.102 8.311 3.667 1.00 92.88 174 THR A N 1
ATOM 1429 C CA . THR A 1 174 ? 3.431 8.784 2.302 1.00 92.88 174 THR A CA 1
ATOM 1430 C C . THR A 1 174 ? 2.223 9.279 1.491 1.00 92.88 174 THR A C 1
ATOM 1432 O O . THR A 1 174 ? 2.341 9.609 0.299 1.00 92.88 174 THR A O 1
ATOM 1435 N N . PHE A 1 175 ? 1.046 9.314 2.118 1.00 92.88 175 PHE A N 1
ATOM 1436 C CA . PHE A 1 175 ? -0.213 9.678 1.479 1.00 92.88 175 PHE A CA 1
ATOM 1437 C C . PHE A 1 175 ? -0.471 11.188 1.506 1.00 92.88 175 PHE A C 1
ATOM 1439 O O . PHE A 1 175 ? -0.101 11.901 2.438 1.00 92.88 175 PHE A O 1
ATOM 1446 N N . ASN A 1 176 ? -1.144 11.677 0.466 1.00 91.88 176 ASN A N 1
ATOM 1447 C CA . ASN A 1 176 ? -1.517 13.083 0.318 1.00 91.88 176 ASN A CA 1
ATOM 1448 C C . ASN A 1 176 ? -3.001 13.339 0.629 1.00 91.88 176 ASN A C 1
ATOM 1450 O O . ASN A 1 176 ? -3.811 12.416 0.727 1.00 91.88 176 ASN A O 1
ATOM 1454 N N . ASP A 1 177 ? -3.370 14.618 0.708 1.00 90.75 177 ASP A N 1
ATOM 1455 C CA . ASP A 1 177 ? -4.727 15.057 1.051 1.00 90.75 177 ASP A CA 1
ATOM 1456 C C . ASP A 1 177 ? -5.808 14.516 0.113 1.00 90.75 177 ASP A C 1
ATOM 1458 O O . ASP A 1 177 ? -6.896 14.168 0.567 1.00 90.75 177 ASP A O 1
ATOM 1462 N N . GLY A 1 178 ? -5.519 14.388 -1.186 1.00 92.81 178 GLY A N 1
ATOM 1463 C CA . GLY A 1 178 ? -6.461 13.817 -2.151 1.00 92.81 178 GLY A CA 1
ATOM 1464 C C . GLY A 1 178 ? -6.766 12.345 -1.862 1.00 92.81 178 GLY A C 1
ATOM 1465 O O . GLY A 1 178 ? -7.917 11.907 -1.961 1.00 92.81 178 GLY A O 1
ATOM 1466 N N . GLN A 1 179 ? -5.754 11.592 -1.433 1.00 94.06 179 GLN A N 1
ATOM 1467 C CA . GLN A 1 179 ? -5.920 10.199 -1.027 1.00 94.06 179 GLN A CA 1
ATOM 1468 C C . GLN A 1 179 ? -6.661 10.100 0.309 1.00 94.06 179 GLN A C 1
ATOM 1470 O O . GLN A 1 179 ? -7.602 9.322 0.412 1.00 94.06 179 GLN A O 1
ATOM 1475 N N . PHE A 1 180 ? -6.342 10.943 1.297 1.00 95.38 180 PHE A N 1
ATOM 1476 C CA . PHE A 1 180 ? -7.106 10.991 2.551 1.00 95.38 180 PHE A CA 1
ATOM 1477 C C . PHE A 1 180 ? -8.559 11.410 2.352 1.00 95.38 180 PHE A C 1
ATOM 1479 O O . PHE A 1 180 ? -9.439 10.946 3.071 1.00 95.38 180 PHE A O 1
ATOM 1486 N N . ASN A 1 181 ? -8.833 12.289 1.392 1.00 95.06 181 ASN A N 1
ATOM 1487 C CA . ASN A 1 181 ? -10.198 12.649 1.037 1.00 95.06 181 ASN A CA 1
ATOM 1488 C C . ASN A 1 181 ? -10.951 11.464 0.420 1.00 95.06 181 ASN A C 1
ATOM 1490 O O . ASN A 1 181 ? -12.115 11.244 0.736 1.00 95.06 181 ASN A O 1
ATOM 1494 N N . THR A 1 182 ? -10.265 10.677 -0.410 1.00 95.44 182 THR A N 1
ATOM 1495 C CA . THR A 1 182 ? -10.803 9.432 -0.970 1.00 95.44 182 THR A CA 1
ATOM 1496 C C . THR A 1 182 ? -11.109 8.421 0.134 1.00 95.44 182 THR A C 1
ATOM 1498 O O . THR A 1 182 ? -12.233 7.944 0.206 1.00 95.44 182 THR A O 1
ATOM 1501 N N . ILE A 1 183 ? -10.170 8.183 1.056 1.00 96.69 183 ILE A N 1
ATOM 1502 C CA . ILE A 1 183 ? -10.355 7.274 2.202 1.00 96.69 183 ILE A CA 1
ATOM 1503 C C . ILE A 1 183 ? -11.547 7.708 3.066 1.00 96.69 183 ILE A C 1
ATOM 1505 O O . ILE A 1 183 ? -12.385 6.885 3.419 1.00 96.69 183 ILE A O 1
ATOM 1509 N N . ALA A 1 184 ? -11.647 9.002 3.388 1.00 96.88 184 ALA A N 1
ATOM 1510 C CA . ALA A 1 184 ? -12.733 9.528 4.213 1.00 96.88 184 ALA A CA 1
ATOM 1511 C C . ALA A 1 184 ? -14.107 9.390 3.540 1.00 96.88 184 ALA A C 1
ATOM 1513 O O . ALA A 1 184 ? -15.090 9.088 4.209 1.00 96.88 184 ALA A O 1
ATOM 1514 N N . ARG A 1 185 ? -14.183 9.597 2.221 1.00 96.81 185 ARG A N 1
ATOM 1515 C CA . ARG A 1 185 ? -15.410 9.373 1.448 1.00 96.81 185 ARG A CA 1
ATOM 1516 C C . ARG A 1 185 ? -15.782 7.889 1.437 1.00 96.81 185 ARG A C 1
ATOM 1518 O O . ARG A 1 185 ? -16.922 7.542 1.734 1.00 96.81 185 ARG A O 1
ATOM 1525 N N . ASP A 1 186 ? -14.821 7.036 1.104 1.00 96.50 186 ASP A N 1
ATOM 1526 C CA . ASP A 1 186 ? -15.033 5.605 0.887 1.00 96.50 186 ASP A CA 1
ATOM 1527 C C . ASP A 1 186 ? -15.347 4.872 2.209 1.00 96.50 186 ASP A C 1
ATOM 1529 O O . ASP A 1 186 ? -16.120 3.922 2.208 1.00 96.50 186 ASP A O 1
ATOM 1533 N N . TYR A 1 187 ? -14.901 5.389 3.360 1.00 97.56 187 TYR A N 1
ATOM 1534 C CA . TYR A 1 187 ? -15.349 4.933 4.685 1.00 97.56 187 TYR A CA 1
ATOM 1535 C C . TYR A 1 187 ? -16.883 4.947 4.858 1.00 97.56 187 TYR A C 1
ATOM 1537 O O . TYR A 1 187 ? -17.425 4.076 5.540 1.00 97.56 187 TYR A O 1
ATOM 1545 N N . TYR A 1 188 ? -17.584 5.897 4.223 1.00 96.12 188 TYR A N 1
ATOM 1546 C CA . TYR A 1 188 ? -19.050 5.982 4.242 1.00 96.12 188 TYR A CA 1
ATOM 1547 C C . TYR A 1 188 ? -19.726 5.385 3.002 1.00 96.12 188 TYR A C 1
ATOM 1549 O O . TYR A 1 188 ? -20.885 4.990 3.089 1.00 96.12 188 TYR A O 1
ATOM 1557 N N . GLN A 1 189 ? -19.057 5.405 1.845 1.00 95.31 189 GLN A N 1
ATOM 1558 C CA . GLN A 1 189 ? -19.696 5.169 0.543 1.00 95.31 189 GLN A CA 1
ATOM 1559 C C . GLN A 1 189 ? -19.267 3.874 -0.152 1.00 95.31 189 GLN A C 1
ATOM 1561 O O . GLN A 1 189 ? -19.950 3.457 -1.084 1.00 95.31 189 GLN A O 1
ATOM 1566 N N . ASP A 1 190 ? -18.145 3.264 0.235 1.00 93.62 190 ASP A N 1
ATOM 1567 C CA . ASP A 1 190 ? -17.684 2.026 -0.395 1.00 93.62 190 ASP A CA 1
ATOM 1568 C C . ASP A 1 190 ? -18.582 0.851 0.015 1.00 93.62 190 ASP A C 1
ATOM 1570 O O . ASP A 1 190 ? -19.015 0.752 1.158 1.00 93.62 190 ASP A O 1
ATOM 1574 N N . GLU A 1 191 ? -18.885 -0.050 -0.915 1.00 89.75 191 GLU A N 1
ATOM 1575 C CA . GLU A 1 191 ? -19.762 -1.196 -0.642 1.00 89.75 191 GLU A CA 1
ATOM 1576 C C . GLU A 1 191 ? -19.017 -2.362 0.025 1.00 89.75 191 GLU A C 1
ATOM 1578 O O . GLU A 1 191 ? -19.629 -3.195 0.686 1.00 89.75 191 GLU A O 1
ATOM 1583 N N . SER A 1 192 ? -17.698 -2.450 -0.173 1.00 89.19 192 SER A N 1
ATOM 1584 C CA . SER A 1 192 ? -16.867 -3.588 0.242 1.00 89.19 192 SER A CA 1
ATOM 1585 C C . SER A 1 192 ? -15.991 -3.280 1.457 1.00 89.19 192 SER A C 1
ATOM 1587 O O . SER A 1 192 ? -15.712 -4.174 2.253 1.00 89.19 192 SER A O 1
ATOM 1589 N N . PHE A 1 193 ? -15.535 -2.034 1.599 1.00 92.44 193 PHE A N 1
ATOM 1590 C CA . PHE A 1 193 ? -14.504 -1.633 2.563 1.00 92.44 193 PHE A CA 1
ATOM 1591 C C . PHE A 1 193 ? -14.931 -0.462 3.452 1.00 92.44 193 PHE A C 1
ATOM 1593 O O . PHE A 1 193 ? -14.108 0.374 3.817 1.00 92.44 193 PHE A O 1
ATOM 1600 N N . CYS A 1 194 ? -16.206 -0.394 3.819 1.00 93.62 194 CYS A N 1
ATOM 1601 C CA . CYS A 1 194 ? -16.740 0.654 4.682 1.00 93.62 194 CYS A CA 1
ATOM 1602 C C . CYS A 1 194 ? -16.842 0.232 6.155 1.00 93.62 194 CYS A C 1
ATOM 1604 O O . CYS A 1 194 ? -16.453 -0.874 6.560 1.00 93.62 194 CYS A O 1
ATOM 1606 N N . LYS A 1 195 ? -17.324 1.180 6.960 1.00 96.00 195 LYS A N 1
ATOM 1607 C CA . LYS A 1 195 ? -17.705 0.982 8.358 1.00 96.00 195 LYS A CA 1
ATOM 1608 C C . LYS A 1 195 ? -18.908 0.045 8.507 1.00 96.00 195 LYS A C 1
ATOM 1610 O O . LYS A 1 195 ? -19.737 -0.066 7.609 1.00 96.00 195 LYS A O 1
ATOM 1615 N N . ASP A 1 196 ? -19.044 -0.548 9.683 1.00 94.56 196 ASP A N 1
ATOM 1616 C CA . ASP A 1 196 ? -20.235 -1.286 10.085 1.00 94.56 196 ASP A CA 1
ATOM 1617 C C . ASP A 1 196 ? -21.397 -0.353 10.502 1.00 94.56 196 ASP A C 1
ATOM 1619 O O . ASP A 1 196 ? -21.316 0.887 10.467 1.00 94.56 196 ASP A O 1
ATOM 1623 N N . GLU A 1 197 ? -22.509 -0.966 10.912 1.00 93.31 197 GLU A N 1
ATOM 1624 C CA . GLU A 1 197 ? -23.715 -0.272 11.381 1.00 93.31 197 GLU A CA 1
ATOM 1625 C C . GLU A 1 197 ? -23.459 0.610 12.615 1.00 93.31 197 GLU A C 1
ATOM 1627 O O . GLU A 1 197 ? -24.120 1.634 12.787 1.00 93.31 197 GLU A O 1
ATOM 1632 N N . TYR A 1 198 ? -22.462 0.263 13.433 1.00 94.06 198 TYR A N 1
ATOM 1633 C CA . TYR A 1 198 ? -22.061 0.985 14.641 1.00 94.06 198 TYR A CA 1
ATOM 1634 C C . TYR A 1 198 ? -20.958 2.025 14.389 1.00 94.06 198 TYR A C 1
ATOM 1636 O O . TYR A 1 198 ? -20.542 2.713 15.318 1.00 94.06 198 TYR A O 1
ATOM 1644 N N . GLY A 1 199 ? -20.481 2.151 13.146 1.00 92.94 199 GLY A N 1
ATOM 1645 C CA . GLY A 1 199 ? -19.399 3.061 12.774 1.00 92.94 199 GLY A CA 1
ATOM 1646 C C . GLY A 1 199 ? -17.990 2.507 12.999 1.00 92.94 199 GLY A C 1
ATOM 1647 O O . GLY A 1 199 ? -17.011 3.209 12.747 1.00 92.94 199 GLY A O 1
ATOM 1648 N N . ASN A 1 200 ? -17.834 1.254 13.418 1.00 96.00 200 ASN A N 1
ATOM 1649 C CA . ASN A 1 200 ? -16.509 0.652 13.529 1.00 96.00 200 ASN A CA 1
ATOM 1650 C C . ASN A 1 200 ? -16.016 0.180 12.160 1.00 96.00 200 ASN A C 1
ATOM 1652 O O . ASN A 1 200 ? -16.796 -0.152 11.273 1.00 96.00 200 ASN A O 1
ATOM 1656 N N . ILE A 1 201 ? -14.702 0.115 11.982 1.00 97.38 201 ILE A N 1
ATOM 1657 C CA . ILE A 1 201 ? -14.081 -0.419 10.770 1.00 97.38 201 ILE A CA 1
ATOM 1658 C C . ILE A 1 201 ? -12.924 -1.340 11.147 1.00 97.38 201 ILE A C 1
ATOM 1660 O O . ILE A 1 201 ? -12.047 -0.965 11.925 1.00 97.38 201 ILE A O 1
ATOM 1664 N N . ASN A 1 202 ? -12.918 -2.564 10.616 1.00 96.62 202 ASN A N 1
ATOM 1665 C CA . ASN A 1 202 ? -11.812 -3.492 10.845 1.00 96.62 202 ASN A CA 1
ATOM 1666 C C . ASN A 1 202 ? -10.546 -3.049 10.084 1.00 96.62 202 ASN A C 1
ATOM 1668 O O . ASN A 1 202 ? -10.626 -2.362 9.060 1.00 96.62 202 ASN A O 1
ATOM 1672 N N . LEU A 1 203 ? -9.366 -3.441 10.567 1.00 97.06 203 LEU A N 1
ATOM 1673 C CA . LEU A 1 203 ? -8.103 -2.999 9.976 1.00 97.06 203 LEU A CA 1
ATOM 1674 C C . LEU A 1 203 ? -7.884 -3.536 8.557 1.00 97.06 203 LEU A C 1
ATOM 1676 O O . LEU A 1 203 ? -7.226 -2.868 7.757 1.00 97.06 203 LEU A O 1
ATOM 1680 N N . TRP A 1 204 ? -8.492 -4.673 8.202 1.00 97.00 204 TRP A N 1
ATOM 1681 C CA . TRP A 1 204 ? -8.481 -5.188 6.831 1.00 97.00 204 TRP A CA 1
ATOM 1682 C C . TRP A 1 204 ? -9.201 -4.237 5.863 1.00 97.00 204 TRP A C 1
ATOM 1684 O O . TRP A 1 204 ? -8.679 -3.939 4.785 1.00 97.00 204 TRP A O 1
ATOM 1694 N N . ASN A 1 205 ? -10.345 -3.681 6.257 1.00 97.00 205 ASN A N 1
ATOM 1695 C CA . ASN A 1 205 ? -11.071 -2.677 5.484 1.00 97.00 205 ASN A CA 1
ATOM 1696 C C . ASN A 1 205 ? -10.272 -1.372 5.412 1.00 97.00 205 ASN A C 1
ATOM 1698 O O . ASN A 1 205 ? -10.097 -0.839 4.319 1.00 97.00 205 ASN A O 1
ATOM 1702 N N . VAL A 1 206 ? -9.684 -0.912 6.526 1.00 97.00 206 VAL A N 1
ATOM 1703 C CA . VAL A 1 206 ? -8.795 0.269 6.529 1.00 97.00 206 VAL A CA 1
ATOM 1704 C C . VAL A 1 206 ? -7.635 0.089 5.541 1.00 97.00 206 VAL A C 1
ATOM 1706 O O . VAL A 1 206 ? -7.363 0.977 4.734 1.00 97.00 206 VAL A O 1
ATOM 1709 N N . TYR A 1 207 ? -6.975 -1.071 5.547 1.00 96.81 207 TYR A N 1
ATOM 1710 C CA . TYR A 1 207 ? -5.878 -1.368 4.624 1.00 96.81 207 TYR A CA 1
ATOM 1711 C C . TYR A 1 207 ? -6.326 -1.326 3.153 1.00 96.81 207 TYR A C 1
ATOM 1713 O O . TYR A 1 207 ? -5.638 -0.767 2.289 1.00 96.81 207 TYR A O 1
ATOM 1721 N N . ASN A 1 208 ? -7.508 -1.872 2.855 1.00 95.94 208 ASN A N 1
ATOM 1722 C CA . ASN A 1 208 ? -8.065 -1.843 1.506 1.00 95.94 208 ASN A CA 1
ATOM 1723 C C . ASN A 1 208 ? -8.490 -0.430 1.072 1.00 95.94 208 ASN A C 1
ATOM 1725 O O . ASN A 1 208 ? -8.222 -0.071 -0.074 1.00 95.94 208 ASN A O 1
ATOM 1729 N N . LEU A 1 209 ? -9.030 0.404 1.970 1.00 95.81 209 LEU A N 1
ATOM 1730 C CA . LEU A 1 209 ? -9.309 1.818 1.687 1.00 95.81 209 LEU A CA 1
ATOM 1731 C C . LEU A 1 209 ? -8.035 2.582 1.305 1.00 95.81 209 LEU A C 1
ATOM 1733 O O . LEU A 1 209 ? -8.023 3.330 0.326 1.00 95.81 209 LEU A O 1
ATOM 1737 N N . PHE A 1 210 ? -6.935 2.363 2.030 1.00 95.31 210 PHE A N 1
ATOM 1738 C CA . PHE A 1 210 ? -5.653 3.015 1.745 1.00 95.31 210 PHE A CA 1
ATOM 1739 C C . PHE A 1 210 ? -5.093 2.582 0.389 1.00 95.31 210 PHE A C 1
ATOM 1741 O O . PHE A 1 210 ? -4.764 3.413 -0.461 1.00 95.31 210 PHE A O 1
ATOM 1748 N N . THR A 1 211 ? -5.023 1.274 0.146 1.00 93.25 211 THR A N 1
ATOM 1749 C CA . THR A 1 211 ? -4.509 0.747 -1.128 1.00 93.25 211 THR A CA 1
ATOM 1750 C C . THR A 1 211 ? -5.412 1.111 -2.316 1.00 93.25 211 THR A C 1
ATOM 1752 O O . THR A 1 211 ? -4.913 1.328 -3.423 1.00 93.25 211 THR A O 1
ATOM 1755 N N . GLN A 1 212 ? -6.723 1.274 -2.102 1.00 91.69 212 GLN A N 1
ATOM 1756 C CA . GLN A 1 212 ? -7.676 1.742 -3.112 1.00 91.69 212 GLN A CA 1
ATOM 1757 C C . GLN A 1 212 ? -7.509 3.227 -3.416 1.00 91.69 212 GLN A C 1
ATOM 1759 O O . GLN A 1 212 ? -7.453 3.594 -4.587 1.00 91.69 212 GLN A O 1
ATOM 1764 N N . ALA A 1 213 ? -7.348 4.074 -2.400 1.00 92.00 213 ALA A N 1
ATOM 1765 C CA . ALA A 1 213 ? -7.082 5.497 -2.594 1.00 92.00 213 ALA A CA 1
ATOM 1766 C C . ALA A 1 213 ? -5.760 5.751 -3.331 1.00 92.00 213 ALA A C 1
ATOM 1768 O O . ALA A 1 213 ? -5.590 6.768 -4.004 1.00 92.00 213 ALA A O 1
ATOM 1769 N N . ASN A 1 214 ? -4.819 4.810 -3.250 1.00 89.12 214 ASN A N 1
ATOM 1770 C CA . ASN A 1 214 ? -3.539 4.915 -3.930 1.00 89.12 214 ASN A CA 1
ATOM 1771 C C . ASN A 1 214 ? -3.596 4.629 -5.440 1.00 89.12 214 ASN A C 1
ATOM 1773 O O . ASN A 1 214 ? -2.657 4.964 -6.156 1.00 89.12 214 ASN A O 1
ATOM 1777 N N . LYS A 1 215 ? -4.693 4.069 -5.955 1.00 83.94 215 LYS A N 1
ATOM 1778 C CA . LYS A 1 215 ? -4.872 3.742 -7.378 1.00 83.94 215 LYS A CA 1
ATOM 1779 C C . LYS A 1 215 ? -4.606 4.899 -8.341 1.00 83.94 215 LYS A C 1
ATOM 1781 O O . LYS A 1 215 ? -4.107 4.683 -9.435 1.00 83.94 215 LYS A O 1
ATOM 1786 N N . SER A 1 216 ? -4.904 6.134 -7.951 1.00 77.94 216 SER A N 1
ATOM 1787 C CA . SER A 1 216 ? -4.656 7.308 -8.796 1.00 77.94 216 SER A CA 1
ATOM 1788 C C . SER A 1 216 ? -3.177 7.721 -8.878 1.00 77.94 216 SER A C 1
ATOM 1790 O O . SER A 1 216 ? -2.851 8.659 -9.603 1.00 77.94 216 SER A O 1
ATOM 1792 N N . SER A 1 217 ? -2.284 7.076 -8.123 1.00 82.12 217 SER A N 1
ATOM 1793 C CA . SER A 1 217 ? -0.844 7.345 -8.144 1.00 82.12 217 SER A CA 1
ATOM 1794 C C . SER A 1 217 ? -0.176 6.802 -9.406 1.00 82.12 217 SER A C 1
ATOM 1796 O O . SER A 1 217 ? -0.630 5.836 -10.018 1.00 82.12 217 SER A O 1
ATOM 1798 N N . TYR A 1 218 ? 0.965 7.386 -9.774 1.00 81.62 218 TYR A N 1
ATOM 1799 C CA . TYR A 1 218 ? 1.818 6.792 -10.798 1.00 81.62 218 TYR A CA 1
ATOM 1800 C C . TYR A 1 218 ? 2.336 5.427 -10.344 1.00 81.62 218 TYR A C 1
ATOM 1802 O O . TYR A 1 218 ? 2.646 5.237 -9.171 1.00 81.62 218 TYR A O 1
ATOM 1810 N N . ILE A 1 219 ? 2.470 4.489 -11.282 1.00 77.75 219 ILE A N 1
ATOM 1811 C CA . ILE A 1 219 ? 2.806 3.092 -10.982 1.00 77.75 219 ILE A CA 1
ATOM 1812 C C . ILE A 1 219 ? 4.156 2.921 -10.254 1.00 77.75 219 ILE A C 1
ATOM 1814 O O . ILE A 1 219 ? 4.326 1.982 -9.483 1.00 77.75 219 ILE A O 1
ATOM 1818 N N . ASP A 1 220 ? 5.098 3.851 -10.439 1.00 74.50 220 ASP A N 1
ATOM 1819 C CA . ASP A 1 220 ? 6.391 3.876 -9.750 1.00 74.50 220 ASP A CA 1
ATOM 1820 C C . ASP A 1 220 ? 6.279 4.265 -8.269 1.00 74.50 220 ASP A C 1
ATOM 1822 O O . ASP A 1 220 ? 7.002 3.699 -7.452 1.00 74.50 220 ASP A O 1
ATOM 1826 N N . THR A 1 221 ? 5.372 5.174 -7.903 1.00 84.81 221 THR A N 1
ATOM 1827 C CA . THR A 1 221 ? 5.118 5.561 -6.495 1.00 84.81 221 THR A CA 1
ATOM 1828 C C . THR A 1 221 ? 4.015 4.727 -5.843 1.00 84.81 221 THR A C 1
ATOM 1830 O O . THR A 1 221 ? 3.942 4.620 -4.621 1.00 84.81 221 THR A O 1
ATOM 1833 N N . PHE A 1 222 ? 3.169 4.092 -6.656 1.00 87.44 222 PHE A N 1
ATOM 1834 C CA . PHE A 1 222 ? 2.084 3.226 -6.215 1.00 87.44 222 PHE A CA 1
ATOM 1835 C C . PHE A 1 222 ? 2.586 2.083 -5.320 1.00 87.44 222 PHE A C 1
ATOM 1837 O O . PHE A 1 222 ? 2.030 1.860 -4.249 1.00 87.44 222 PHE A O 1
ATOM 1844 N N . LEU A 1 223 ? 3.661 1.393 -5.717 1.00 89.31 223 LEU A N 1
ATOM 1845 C CA . LEU A 1 223 ? 4.189 0.251 -4.960 1.00 89.31 223 LEU A CA 1
ATOM 1846 C C . LEU A 1 223 ? 4.739 0.654 -3.586 1.00 89.31 223 LEU A C 1
ATOM 1848 O O . LEU A 1 223 ? 4.428 0.003 -2.593 1.00 89.31 223 LEU A O 1
ATOM 1852 N N . GLU A 1 224 ? 5.486 1.757 -3.520 1.00 91.38 224 GLU A N 1
ATOM 1853 C CA . GLU A 1 224 ? 6.039 2.292 -2.266 1.00 91.38 224 GLU A CA 1
ATOM 1854 C C . GLU A 1 224 ? 4.927 2.682 -1.292 1.00 91.38 224 GLU A C 1
ATOM 1856 O O . GLU A 1 224 ? 4.957 2.305 -0.125 1.00 91.38 224 GLU A O 1
ATOM 1861 N N . ARG A 1 225 ? 3.890 3.364 -1.786 1.00 92.75 225 ARG A N 1
ATOM 1862 C CA . ARG A 1 225 ? 2.728 3.735 -0.971 1.00 92.75 225 ARG A CA 1
ATOM 1863 C C . ARG A 1 225 ? 1.915 2.529 -0.501 1.00 92.75 225 ARG A C 1
ATOM 1865 O O . ARG A 1 225 ? 1.390 2.558 0.605 1.00 92.75 225 ARG A O 1
ATOM 1872 N N . ASN A 1 226 ? 1.807 1.466 -1.302 1.00 93.38 226 ASN A N 1
ATOM 1873 C CA . ASN A 1 226 ? 1.124 0.241 -0.868 1.00 93.38 226 ASN A CA 1
ATOM 1874 C C . ASN A 1 226 ? 1.912 -0.508 0.207 1.00 93.38 226 ASN A C 1
ATOM 1876 O O . ASN A 1 226 ? 1.297 -1.035 1.134 1.00 93.38 226 ASN A O 1
ATOM 1880 N N . LEU A 1 227 ? 3.245 -0.534 0.100 1.00 94.94 227 LEU A N 1
ATOM 1881 C CA . LEU A 1 227 ? 4.101 -1.053 1.163 1.00 94.94 227 LEU A CA 1
ATOM 1882 C C . LEU A 1 227 ? 3.936 -0.215 2.436 1.00 94.94 227 LEU A C 1
ATOM 1884 O O . LEU A 1 227 ? 3.647 -0.765 3.494 1.00 94.94 227 LEU A O 1
ATOM 1888 N N . ASN A 1 228 ? 4.006 1.112 2.317 1.00 95.62 228 ASN A N 1
ATOM 1889 C CA . ASN A 1 228 ? 3.797 2.015 3.443 1.00 95.62 228 ASN A CA 1
ATOM 1890 C C . ASN A 1 228 ? 2.404 1.834 4.073 1.00 95.62 228 ASN A C 1
ATOM 1892 O O . ASN A 1 228 ? 2.293 1.816 5.290 1.00 95.62 228 ASN A O 1
ATOM 1896 N N . ALA A 1 229 ? 1.348 1.611 3.282 1.00 95.88 229 ALA A N 1
ATOM 1897 C CA . ALA A 1 229 ? 0.017 1.297 3.807 1.00 95.88 229 ALA A CA 1
ATOM 1898 C C . ALA A 1 229 ? -0.015 -0.018 4.600 1.00 95.88 229 ALA A C 1
ATOM 1900 O O . ALA A 1 229 ? -0.723 -0.105 5.600 1.00 95.88 229 ALA A O 1
ATOM 1901 N N . PHE A 1 230 ? 0.729 -1.037 4.162 1.00 96.44 230 PHE A N 1
ATOM 1902 C CA . PHE A 1 230 ? 0.820 -2.319 4.860 1.00 96.44 230 PHE A CA 1
ATOM 1903 C C . PHE A 1 230 ? 1.572 -2.180 6.188 1.00 96.44 230 PHE A C 1
ATOM 1905 O O . PHE A 1 230 ? 1.092 -2.642 7.223 1.00 96.44 230 PHE A O 1
ATOM 1912 N N . GLU A 1 231 ? 2.722 -1.507 6.170 1.00 96.12 231 GLU A N 1
ATOM 1913 C CA . GLU A 1 231 ? 3.533 -1.236 7.362 1.00 96.12 231 GLU A CA 1
ATOM 1914 C C . GLU A 1 231 ? 2.784 -0.347 8.357 1.00 96.12 231 GLU A C 1
ATOM 1916 O O . GLU A 1 231 ? 2.737 -0.659 9.546 1.00 96.12 231 GLU A O 1
ATOM 1921 N N . PHE A 1 232 ? 2.110 0.694 7.866 1.00 96.00 232 PHE A N 1
ATOM 1922 C CA . PHE A 1 232 ? 1.290 1.575 8.688 1.00 96.00 232 PHE A CA 1
ATOM 1923 C C . PHE A 1 232 ? 0.141 0.814 9.351 1.00 96.00 232 PHE A C 1
ATOM 1925 O O . PHE A 1 232 ? -0.095 0.967 10.546 1.00 96.00 232 PHE A O 1
ATOM 1932 N N . ASN A 1 233 ? -0.553 -0.054 8.611 1.00 95.81 233 ASN A N 1
ATOM 1933 C CA . ASN A 1 233 ? -1.657 -0.836 9.163 1.00 95.81 233 ASN A CA 1
ATOM 1934 C C . ASN A 1 233 ? -1.180 -1.860 10.213 1.00 95.81 233 ASN A C 1
ATOM 1936 O O . ASN A 1 233 ? -1.819 -2.001 11.255 1.00 95.81 233 ASN A O 1
ATOM 1940 N N . GLN A 1 234 ? -0.012 -2.490 10.009 1.00 95.75 234 GLN A N 1
ATOM 1941 C CA . GLN A 1 234 ? 0.649 -3.279 11.060 1.00 95.75 234 GLN A CA 1
ATOM 1942 C C . GLN A 1 234 ? 0.997 -2.433 12.287 1.00 95.75 234 GLN A C 1
ATOM 1944 O O . GLN A 1 234 ? 0.764 -2.867 13.410 1.00 95.75 234 GLN A O 1
ATOM 1949 N N . GLY A 1 235 ? 1.513 -1.222 12.087 1.00 95.19 235 GLY A N 1
ATOM 1950 C CA . GLY A 1 235 ? 1.810 -0.289 13.169 1.00 95.19 235 GLY A CA 1
ATOM 1951 C C . GLY A 1 235 ? 0.586 0.056 14.012 1.00 95.19 235 GLY A C 1
ATOM 1952 O O . GLY A 1 235 ? 0.628 -0.035 15.235 1.00 95.19 235 GLY A O 1
ATOM 1953 N N . ILE A 1 236 ? -0.536 0.365 13.359 1.00 95.75 236 ILE A N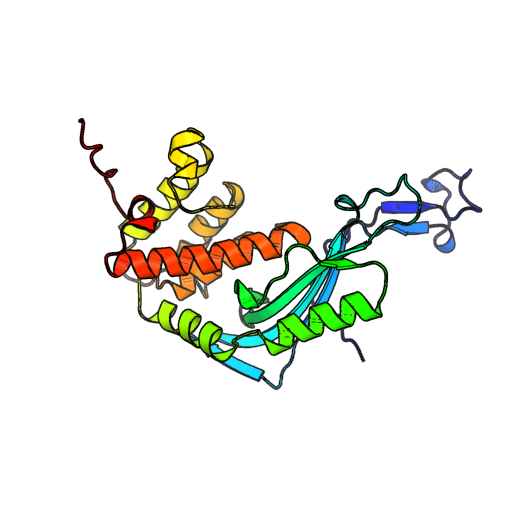 1
ATOM 1954 C CA . ILE A 1 236 ? -1.822 0.603 14.026 1.00 95.75 236 ILE A CA 1
ATOM 1955 C C . ILE A 1 236 ? -2.303 -0.650 14.767 1.00 95.75 236 ILE A C 1
ATOM 1957 O O . ILE A 1 236 ? -2.747 -0.547 15.907 1.00 95.75 236 ILE A O 1
ATOM 1961 N N . CYS A 1 237 ? -2.175 -1.835 14.163 1.00 94.38 237 CYS A N 1
ATOM 1962 C CA . CYS A 1 237 ? -2.483 -3.101 14.826 1.00 94.38 237 CYS A CA 1
ATOM 1963 C C . CYS A 1 237 ? -1.661 -3.278 16.114 1.00 94.38 237 CYS A C 1
ATOM 1965 O O . CYS A 1 237 ? -2.209 -3.653 17.148 1.00 94.38 237 CYS A O 1
ATOM 1967 N N . ASN A 1 238 ? -0.364 -2.974 16.082 1.00 93.31 238 ASN A N 1
ATOM 1968 C CA . ASN A 1 238 ? 0.496 -3.046 17.263 1.00 93.31 238 ASN A CA 1
ATOM 1969 C C . ASN A 1 238 ? 0.106 -1.995 18.312 1.00 93.31 238 ASN A C 1
ATOM 1971 O O . ASN A 1 238 ? 0.044 -2.322 19.494 1.00 93.31 238 ASN A O 1
ATOM 1975 N N . ALA A 1 239 ? -0.236 -0.774 17.893 1.00 92.94 239 ALA A N 1
ATOM 1976 C CA . ALA A 1 239 ? -0.653 0.288 18.808 1.00 92.94 239 ALA A CA 1
ATOM 1977 C C . ALA A 1 239 ? -1.955 -0.033 19.550 1.00 92.94 239 ALA A C 1
ATOM 1979 O O . ALA A 1 239 ? -2.052 0.187 20.753 1.00 92.94 239 ALA A O 1
ATOM 1980 N N . ILE A 1 240 ? -2.920 -0.680 18.886 1.00 90.25 240 ILE A N 1
ATOM 1981 C CA . ILE A 1 240 ? -4.124 -1.202 19.560 1.00 90.25 240 ILE A CA 1
ATOM 1982 C C . ILE A 1 240 ? -3.758 -2.224 20.655 1.00 90.25 240 ILE A C 1
ATOM 1984 O O . ILE A 1 240 ? -4.460 -2.325 21.659 1.00 90.25 240 ILE A O 1
ATOM 1988 N N . ASN A 1 241 ? -2.652 -2.958 20.490 1.00 87.31 241 ASN A N 1
ATOM 1989 C CA . ASN A 1 241 ? -2.141 -3.917 21.473 1.00 87.31 241 ASN A CA 1
ATOM 1990 C C . ASN A 1 241 ? -1.156 -3.303 22.494 1.00 87.31 241 ASN A C 1
ATOM 1992 O O . ASN A 1 241 ? -0.582 -4.049 23.288 1.00 87.31 241 ASN A O 1
ATOM 1996 N N . GLY A 1 242 ? -0.969 -1.977 22.504 1.00 83.94 242 GLY A N 1
ATOM 1997 C CA . GLY A 1 242 ? -0.149 -1.264 23.491 1.00 83.94 242 GLY A CA 1
ATOM 1998 C C . GLY A 1 242 ? 1.264 -0.873 23.041 1.00 83.94 242 GLY A C 1
ATOM 1999 O O . GLY A 1 242 ? 2.098 -0.593 23.895 1.00 83.94 242 GLY A O 1
ATOM 2000 N N . ASP A 1 243 ? 1.559 -0.875 21.737 1.00 87.31 243 ASP A N 1
ATOM 2001 C CA . ASP A 1 243 ? 2.798 -0.291 21.195 1.00 87.31 243 ASP A CA 1
ATOM 2002 C C . ASP A 1 243 ? 2.670 1.237 21.021 1.00 87.31 243 ASP A C 1
ATOM 2004 O O . ASP A 1 243 ? 1.794 1.730 20.310 1.00 87.31 243 ASP A O 1
ATOM 2008 N N . ASP A 1 244 ? 3.585 2.000 21.613 1.00 83.88 244 ASP A N 1
ATOM 2009 C CA . ASP A 1 244 ? 3.534 3.465 21.593 1.00 83.88 244 ASP A CA 1
ATOM 2010 C C . ASP A 1 244 ? 3.882 4.091 20.225 1.00 83.88 244 ASP A C 1
ATOM 2012 O O . ASP A 1 244 ? 3.546 5.248 19.963 1.00 83.88 244 ASP A O 1
ATOM 2016 N N . ASN A 1 245 ? 4.522 3.353 19.310 1.00 86.75 245 ASN A N 1
ATOM 2017 C CA . ASN A 1 245 ? 5.107 3.916 18.083 1.00 86.75 245 ASN A CA 1
ATOM 2018 C C . ASN A 1 245 ? 4.083 4.582 17.147 1.00 86.75 245 ASN A C 1
ATOM 2020 O O . ASN A 1 245 ? 4.383 5.585 16.498 1.00 86.75 245 ASN A O 1
ATOM 2024 N N . TYR A 1 246 ? 2.871 4.029 17.052 1.00 92.50 246 TYR A N 1
ATOM 2025 C CA . TYR A 1 246 ? 1.797 4.546 16.187 1.00 92.50 246 TYR A CA 1
ATOM 2026 C C . TYR A 1 246 ? 0.668 5.211 16.979 1.00 92.50 246 TYR A C 1
ATOM 2028 O O . TYR A 1 246 ? -0.328 5.661 16.405 1.00 92.50 246 TYR A O 1
ATOM 2036 N N . GLN A 1 247 ? 0.838 5.330 18.293 1.00 90.94 247 GLN A N 1
ATOM 2037 C CA . GLN A 1 247 ? -0.198 5.786 19.204 1.00 90.94 247 GLN A CA 1
ATOM 2038 C C . GLN A 1 247 ? -0.617 7.240 18.941 1.00 90.94 247 GLN A C 1
ATOM 2040 O O . GLN A 1 247 ? -1.791 7.586 19.065 1.00 90.94 247 GLN A O 1
ATOM 2045 N N . TRP A 1 248 ? 0.297 8.077 18.435 1.00 91.75 248 TRP A N 1
ATOM 2046 C CA . TRP A 1 248 ? 0.005 9.458 18.023 1.00 91.75 248 TRP A CA 1
ATOM 2047 C C . TRP A 1 248 ? -1.138 9.576 16.997 1.00 91.75 248 TRP A C 1
ATOM 2049 O O . TRP A 1 248 ? -1.833 10.598 16.968 1.00 91.75 248 TRP A O 1
ATOM 2059 N N . PHE A 1 249 ? -1.336 8.548 16.162 1.00 93.00 249 PHE A N 1
ATOM 2060 C CA . PHE A 1 249 ? -2.420 8.497 15.178 1.00 93.00 249 PHE A CA 1
ATOM 2061 C C . PHE A 1 249 ? -3.764 8.082 15.792 1.00 93.00 249 PHE A C 1
ATOM 2063 O O . PHE A 1 249 ? -4.802 8.371 15.206 1.00 93.00 249 PHE A O 1
ATOM 2070 N N . LEU A 1 250 ? -3.767 7.428 16.955 1.00 90.31 250 LEU A N 1
ATOM 2071 C CA . LEU A 1 250 ? -4.973 6.916 17.610 1.00 90.31 250 LEU A CA 1
ATOM 2072 C C . LEU A 1 250 ? -5.414 7.771 18.808 1.00 90.31 250 LEU A C 1
ATOM 2074 O O . LEU A 1 250 ? -6.604 7.809 19.125 1.00 90.31 250 LEU A O 1
ATOM 2078 N N . GLU A 1 251 ? -4.488 8.482 19.456 1.00 82.00 251 GLU A N 1
ATOM 2079 C CA . GLU A 1 251 ? -4.761 9.278 20.653 1.00 82.00 251 GLU A CA 1
ATOM 2080 C C . GLU A 1 251 ? -5.190 10.721 20.373 1.00 82.00 251 GLU A C 1
ATOM 2082 O O . GLU A 1 251 ? -4.726 11.403 19.451 1.00 82.00 251 GLU A O 1
ATOM 2087 N N . GLY A 1 252 ? -6.060 11.217 21.257 1.00 59.22 252 GLY A N 1
ATOM 2088 C CA . GLY A 1 252 ? -6.532 12.601 21.296 1.00 59.22 252 GLY A CA 1
ATOM 2089 C C . GLY A 1 252 ? -5.548 13.610 21.904 1.00 59.22 252 GLY A C 1
ATOM 2090 O O . GLY A 1 252 ? -5.805 14.807 21.815 1.00 59.22 252 GLY A O 1
ATOM 2091 N N . VAL A 1 253 ? -4.426 13.178 22.495 1.00 41.03 253 VAL A N 1
ATOM 2092 C CA . VAL A 1 253 ? -3.457 14.051 23.189 1.00 41.03 253 VAL A CA 1
ATOM 2093 C C . VAL A 1 253 ? -2.032 13.559 22.886 1.00 41.03 25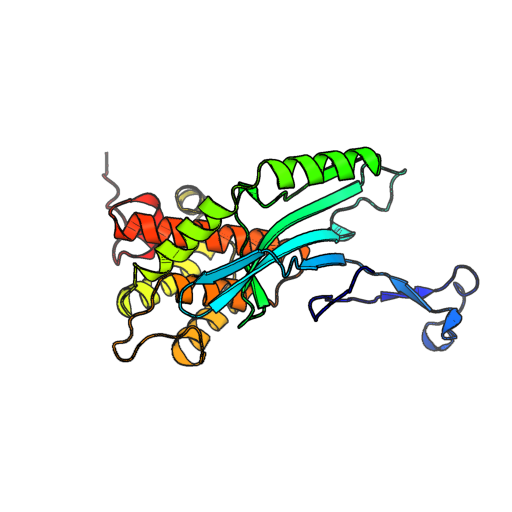3 VAL A C 1
ATOM 2095 O O . VAL A 1 253 ? -1.821 12.355 22.891 1.00 41.03 253 VAL A O 1
ATOM 2098 N N . PRO A 1 254 ? -1.058 14.428 22.546 1.00 38.94 254 PRO A N 1
ATOM 2099 C CA . PRO A 1 254 ? 0.328 13.998 22.342 1.00 38.94 254 PRO A CA 1
ATOM 2100 C C . PRO A 1 254 ? 0.940 13.457 23.647 1.00 38.94 254 PRO A C 1
ATOM 2102 O O . PRO A 1 254 ? 0.531 13.913 24.720 1.00 38.94 254 PRO A O 1
ATOM 2105 N N . PRO A 1 255 ? 1.963 12.580 23.573 1.00 39.81 255 PRO A N 1
ATOM 2106 C CA . PRO A 1 255 ? 2.766 12.233 24.737 1.00 39.81 255 PRO A CA 1
ATOM 2107 C C . PRO A 1 255 ? 3.223 13.531 25.392 1.00 39.81 255 PRO A C 1
ATOM 2109 O O . PRO A 1 255 ? 3.797 14.405 24.733 1.00 39.81 255 PRO A O 1
ATOM 2112 N N . THR A 1 256 ? 2.909 13.704 26.672 1.00 36.00 256 THR A N 1
ATOM 2113 C CA . THR A 1 256 ? 3.455 14.801 27.463 1.00 36.00 256 THR A CA 1
ATOM 2114 C C . THR A 1 256 ? 4.965 14.740 27.340 1.00 36.00 256 THR A C 1
ATOM 2116 O O . THR A 1 256 ? 5.585 13.802 27.838 1.00 36.00 256 THR A O 1
ATOM 2119 N N . VAL A 1 257 ? 5.546 15.732 26.663 1.00 38.22 257 VAL A N 1
ATOM 2120 C CA . VAL A 1 257 ? 6.980 15.994 26.708 1.00 38.22 257 VAL A CA 1
ATOM 2121 C C . VAL A 1 257 ? 7.317 16.135 28.185 1.00 38.22 257 VAL A C 1
ATOM 2123 O O . VAL A 1 257 ? 6.934 17.118 28.821 1.00 38.22 257 VAL A O 1
ATOM 2126 N N . SER A 1 258 ? 7.972 15.123 28.747 1.00 35.12 258 SER A N 1
ATOM 2127 C CA . SER A 1 258 ? 8.613 15.233 30.045 1.00 35.12 258 SER A CA 1
ATOM 2128 C C . SER A 1 258 ? 9.656 16.334 29.909 1.00 35.12 258 SER A C 1
ATOM 2130 O O . SER A 1 258 ? 10.707 16.131 29.300 1.00 35.12 258 SER A O 1
ATOM 2132 N N . GLN A 1 259 ? 9.313 17.524 30.398 1.00 35.78 259 GLN A N 1
ATOM 2133 C CA . GLN A 1 259 ? 10.270 18.593 30.618 1.00 35.78 259 GLN A CA 1
ATOM 2134 C C . GLN A 1 259 ? 11.285 18.078 31.639 1.00 35.78 259 GLN A C 1
ATOM 2136 O O . GLN A 1 259 ? 10.946 17.921 32.810 1.00 35.78 259 GLN A O 1
ATOM 2141 N N . ASN A 1 260 ? 12.496 17.797 31.166 1.00 35.25 260 ASN A N 1
ATOM 2142 C CA . ASN A 1 260 ? 13.712 17.824 31.968 1.00 35.25 260 ASN A CA 1
ATOM 2143 C C . ASN A 1 260 ? 14.595 18.938 31.415 1.00 35.25 260 ASN A C 1
ATOM 2145 O O . ASN A 1 260 ? 14.763 18.973 30.173 1.00 35.25 260 ASN A O 1
#

Radius of gyration: 21.4 Å; chains: 1; bounding box: 50×42×73 Å

InterPro domains:
  IPR024353 Protein of unknown function DUF3871 [PF12987] (14-250)

Organism: NCBI:txid270914

Secondary structure (DSSP, 8-state):
-----SS-----EEEEE-GGGTTS-TTS--GGGEEEEESEEEEEEEEEEEEEEETTEEEEEEEEEEEEGGGS-TTSSS--EEEEEEEEEEETTT--EEEEEEEEEEEEEESSHHHHHHHHHHHHHH--HHHHHHHHHHGGG-EE-HHHHHHHHHHHHHHTTS-HHHHHTS------HHHHHHHHHHHHH-SSS---TTS-EEHHHHHHHHHHHGGGS-HHHHHHHHHHHHHHHHHHHHHHTT-GGGGGGT-SS-------

pLDDT: mean 84.48, std 17.94, range [20.67, 97.56]